Protein 8DAJ (pdb70)

CATH classification: 3.40.50.1820

Organism: NCBI:txid1173111

Nearest PDB structures (foldseek):
  8daj-assembly1_A  TM=1.003E+00  e=2.062E-72  Lihuaxuella thermophila
  9byu-assembly1_A  TM=9.947E-01  e=1.712E-67  Lihuaxuella thermophila
  2eep-assembly1_A-2  TM=6.949E-01  e=1.085E-10  Porphyromonas gingivalis W83
  5yp1-assembly1_A  TM=6.236E-01  e=2.281E-10  Pseudoxanthomonas mexicana
  4wjl-assembly1_B  TM=6.556E-01  e=3.226E-08  Homo sapiens

InterPro domains:
  IPR010126 Esterase, PHB depolymerase [PF10503] (48-247)
  IPR010126 Esterase, PHB depolymerase [TIGR01840] (49-250)
  IPR029058 Alpha/Beta hydrolase fold [G3DSA:3.40.50.1820] (39-332)
  IPR029058 Alpha/Beta hydrolase fold [SSF53474] (40-137)
  IPR029058 Alpha/Beta hydrolase fold [SSF53474] (137-332)
  IPR050955 Plant Biomass Hydrolyzing Esterase [PTHR43037] (39-314)

Structure (mmCIF, N/CA/C/O backbone):
data_8DAJ
#
_entry.id   8DAJ
#
_cell.length_a   45.510
_cell.length_b   45.510
_cell.length_c   211.260
_cell.angle_alpha   90.000
_cell.angle_beta   90.000
_cell.angle_gamma   120.000
#
_symmetry.space_group_name_H-M   'P 31 2 1'
#
loop_
_entity.id
_entity.type
_entity.pdbx_description
1 polymer 'Esterase, PHB depolymerase family'
2 non-polymer 1,2-ETHANEDIOL
3 non-polymer 'ISOPROPYL ALCOHOL'
4 water water
#
loop_
_atom_site.group_PDB
_atom_site.id
_atom_site.type_symbol
_atom_site.label_atom_id
_atom_site.label_alt_id
_atom_site.label_comp_id
_atom_site.label_asym_id
_atom_site.label_entity_id
_atom_site.label_seq_id
_atom_site.pdbx_PDB_ins_code
_atom_site.Cartn_x
_atom_site.Cartn_y
_atom_site.Cartn_z
_atom_site.occupancy
_atom_site.B_iso_or_equiv
_atom_site.auth_seq_id
_atom_site.auth_comp_id
_atom_site.auth_asym_id
_atom_site.auth_atom_id
_atom_site.pdbx_PDB_model_num
ATOM 1 N N . GLY A 1 1 ? 28.84048 33.94687 28.59692 1.000 21.47887 1 GLY A N 1
ATOM 2 C CA . GLY A 1 1 ? 27.57691 33.40801 29.06393 1.000 21.41647 1 GLY A CA 1
ATOM 3 C C . GLY A 1 1 ? 27.31168 32.04468 28.46199 1.000 19.08712 1 GLY A C 1
ATOM 4 O O . GLY A 1 1 ? 28.04975 31.60399 27.58378 1.000 17.95297 1 GLY A O 1
ATOM 5 N N . PRO A 1 2 ? 26.25552 31.38074 28.92554 1.000 17.55805 2 PRO A N 1
ATOM 6 C CA . PRO A 1 2 ? 25.97080 30.01776 28.45944 1.000 17.28751 2 PRO A CA 1
ATOM 7 C C . PRO A 1 2 ? 25.63235 29.97070 26.97666 1.000 15.07895 2 PRO A C 1
ATOM 8 O O . PRO A 1 2 ? 25.26559 30.97044 26.35103 1.000 16.44295 2 PRO A O 1
ATOM 12 N N . ALA A 1 3 ? 25.74523 28.76761 26.41666 1.000 14.05701 3 ALA A N 1
ATOM 13 C CA . ALA A 1 3 ? 25.44988 28.53509 25.01130 1.000 13.35239 3 ALA A CA 1
ATOM 14 C C . ALA A 1 3 ? 24.53375 27.32566 24.88230 1.000 13.84293 3 ALA A C 1
ATOM 15 O O . ALA A 1 3 ? 24.72829 26.31633 25.56760 1.000 12.25036 3 ALA A O 1
ATOM 17 N N . GLY A 1 4 ? 23.52982 27.43881 24.00942 1.000 11.92615 4 GLY A N 1
ATOM 18 C CA . GLY A 1 4 ? 22.65663 26.30821 23.73667 1.000 10.97081 4 GLY A CA 1
ATOM 19 C C . GLY A 1 4 ? 23.40350 25.16755 23.07031 1.000 11.89354 4 GLY A C 1
ATOM 20 O O . GLY A 1 4 ? 24.40550 25.36911 22.38112 1.000 13.77662 4 GLY A O 1
ATOM 21 N N . GLN A 1 5 ? 22.91135 23.94518 23.28763 1.000 10.24080 5 GLN A N 1
ATOM 22 C CA . GLN A 1 5 ? 23.56643 22.73191 22.81409 1.000 9.97789 5 GLN A CA 1
ATOM 23 C C . GLN A 1 5 ? 22.52893 21.73947 22.31367 1.000 8.81022 5 GLN A C 1
ATOM 24 O O . GLN A 1 5 ? 21.48905 21.54662 22.95027 1.000 11.21206 5 GLN A O 1
ATOM 30 N N . PHE A 1 6 ? 22.80540 21.10795 21.17993 1.000 10.62657 6 PHE A N 1
ATOM 31 C CA . PHE A 1 6 ? 21.91597 20.09753 20.59031 1.000 9.46356 6 PHE A CA 1
ATOM 32 C C . PHE A 1 6 ? 22.67413 18.77530 20.64796 1.000 9.83601 6 PHE A C 1
ATOM 33 O O . PHE A 1 6 ? 23.53139 18.50178 19.80044 1.000 10.82774 6 PHE A O 1
ATOM 41 N N A ILE A 1 7 ? 22.34463 17.94769 21.64063 0.451 9.88690 7 ILE A N 1
ATOM 42 N N B ILE A 1 7 ? 22.36859 17.96289 21.65306 0.549 9.88100 7 ILE A N 1
ATOM 43 C CA A ILE A 1 7 ? 23.10228 16.73341 21.93284 0.451 9.88523 7 ILE A CA 1
ATOM 44 C CA B ILE A 1 7 ? 23.15435 16.76653 21.91635 0.549 9.86318 7 ILE A CA 1
ATOM 45 C C A ILE A 1 7 ? 22.34528 15.48334 21.50568 0.451 10.56156 7 ILE A C 1
ATOM 46 C C B ILE A 1 7 ? 22.35780 15.53247 21.54013 0.549 10.52699 7 ILE A C 1
ATOM 47 O O A ILE A 1 7 ? 21.19958 15.56021 21.05150 0.451 10.32684 7 ILE A O 1
ATOM 48 O O B ILE A 1 7 ? 21.17765 15.61540 21.18335 0.549 10.39387 7 ILE A O 1
ATOM 57 N N A ARG A 1 8 ? 22.97448 14.32222 21.66117 0.451 11.19120 8 ARG A N 1
ATOM 58 N N B ARG A 1 8 ? 22.99382 14.37852 21.62850 0.549 11.15492 8 ARG A N 1
ATOM 59 C CA A ARG A 1 8 ? 22.36269 13.05245 21.30070 0.451 13.95871 8 ARG A CA 1
ATOM 60 C CA B ARG A 1 8 ? 22.30977 13.12262 21.40722 0.549 13.99334 8 ARG A CA 1
ATOM 61 C C A ARG A 1 8 ? 22.59088 12.03715 22.41015 0.451 13.74233 8 ARG A C 1
ATOM 62 C C B ARG A 1 8 ? 22.47782 12.22293 22.62265 0.549 13.73442 8 ARG A C 1
ATOM 63 O O A ARG A 1 8 ? 23.70614 11.91402 22.92631 0.451 16.01924 8 ARG A O 1
ATOM 64 O O B ARG A 1 8 ? 23.41051 12.36859 23.42085 0.549 11.64126 8 ARG A O 1
ATOM 79 N N . ASP A 1 9 ? 21.53389 11.30641 22.76861 1.000 13.36468 9 ASP A N 1
ATOM 80 C CA . ASP A 1 9 ? 21.60320 10.29503 23.80835 1.000 14.19774 9 ASP A CA 1
ATOM 81 C C . ASP A 1 9 ? 20.79572 9.09767 23.34927 1.000 13.84592 9 ASP A C 1
ATOM 82 O O . ASP A 1 9 ? 20.14412 9.11982 22.29926 1.000 13.17387 9 ASP A O 1
ATOM 87 N N . THR A 1 10 ? 20.86952 8.03468 24.13357 1.000 12.62906 10 THR A N 1
ATOM 88 C CA . THR A 1 10 ? 19.99555 6.88937 23.97021 1.000 13.12790 10 THR A CA 1
ATOM 89 C C . THR A 1 10 ? 19.26262 6.65427 25.27998 1.000 13.24404 10 THR A C 1
ATOM 90 O O . THR A 1 10 ? 19.84242 6.78158 26.36332 1.000 15.45354 10 THR A O 1
ATOM 94 N N . ALA A 1 11 ? 17.98612 6.31844 25.17563 1.000 12.29942 11 ALA A N 1
ATOM 95 C CA . ALA A 1 11 ? 17.18498 5.95934 26.33040 1.000 11.92290 11 ALA A CA 1
ATOM 96 C C . ALA A 1 11 ? 17.48626 4.51323 26.70200 1.000 13.34133 11 ALA A C 1
ATOM 97 O O . ALA A 1 11 ? 18.16334 3.80535 25.95725 1.000 13.21951 11 ALA A O 1
ATOM 99 N N . PRO A 1 12 ? 16.99551 4.03675 27.85501 1.000 14.93202 12 PRO A N 1
ATOM 100 C CA . PRO A 1 12 ? 17.31436 2.65768 28.27268 1.000 15.25135 12 PRO A CA 1
ATOM 101 C C . PRO A 1 12 ? 16.96289 1.58021 27.26329 1.000 13.76264 12 PRO A C 1
ATOM 102 O O . PRO A 1 12 ? 17.68488 0.57588 27.18025 1.000 15.47821 12 PRO A O 1
ATOM 106 N N . ASP A 1 13 ? 15.88075 1.74413 26.49565 1.000 12.39012 13 ASP A N 1
ATOM 107 C CA . ASP A 1 13 ? 15.50545 0.74252 25.50704 1.000 13.77161 13 ASP A CA 1
ATOM 108 C C . ASP A 1 13 ? 16.30027 0.85781 24.21598 1.000 12.26343 13 ASP A C 1
ATOM 109 O O . ASP A 1 13 ? 16.01009 0.12524 23.26698 1.000 16.50370 13 ASP A O 1
ATOM 114 N N . GLY A 1 14 ? 17.27626 1.75903 24.15210 1.000 12.88921 14 GLY A N 1
ATOM 115 C CA . GLY A 1 14 ? 18.05342 1.96494 22.95344 1.000 14.17666 14 GLY A CA 1
ATOM 116 C C . GLY A 1 14 ? 17.53477 3.04210 22.02647 1.000 12.03897 14 GLY A C 1
ATOM 117 O O . GLY A 1 14 ? 18.19606 3.33765 21.02372 1.000 13.28833 14 GLY A O 1
ATOM 118 N N . ARG A 1 15 ? 16.38775 3.65111 22.32762 1.000 11.27108 15 ARG A N 1
ATOM 119 C CA . ARG A 1 15 ? 15.85477 4.69168 21.45909 1.000 11.40575 15 ARG A CA 1
ATOM 120 C C . ARG A 1 15 ? 16.82869 5.86267 21.38835 1.000 9.50710 15 ARG A C 1
ATOM 121 O O . ARG A 1 15 ? 17.18577 6.44933 22.41360 1.000 10.94608 15 ARG A O 1
ATOM 129 N N . VAL A 1 16 ? 17.25466 6.19871 20.18409 1.000 10.59129 16 VAL A N 1
ATOM 130 C CA . VAL A 1 16 ? 18.09167 7.37663 19.98253 1.000 9.62453 16 VAL A CA 1
ATOM 131 C C . VAL A 1 16 ? 17.21556 8.61576 20.04270 1.000 10.06730 16 VAL A C 1
ATOM 132 O O . VAL A 1 16 ? 16.10652 8.63228 19.50361 1.000 10.26797 16 VAL A O 1
ATOM 136 N N . TYR A 1 17 ? 17.70561 9.66148 20.69442 1.000 10.00251 17 TYR A N 1
ATOM 137 C CA . TYR A 1 17 ? 17.02841 10.94510 20.63562 1.000 9.62692 17 TYR A CA 1
ATOM 138 C C . TYR A 1 17 ? 18.04639 12.06599 20.70201 1.000 10.41349 17 TYR A C 1
ATOM 139 O O . TYR A 1 17 ? 19.12235 11.91519 21.28160 1.000 11.60863 17 TYR A O 1
ATOM 148 N N . LYS A 1 18 ? 17.69403 13.19077 20.10639 1.000 9.76149 18 LYS A N 1
ATOM 149 C CA . LYS A 1 18 ? 18.47510 14.40208 20.25800 1.000 9.35092 18 LYS A CA 1
ATOM 150 C C . LYS A 1 18 ? 17.75437 15.34296 21.21127 1.000 9.34809 18 LYS A C 1
ATOM 151 O O . LYS A 1 18 ? 16.52782 15.29701 21.34648 1.000 10.84911 18 LYS A O 1
ATOM 157 N N . LEU A 1 19 ? 18.53053 16.15402 21.91911 1.000 9.28613 19 LEU A N 1
ATOM 158 C CA . LEU A 1 19 ? 17.97689 17.03989 22.93398 1.000 8.66239 19 LEU A CA 1
ATOM 159 C C . LEU A 1 19 ? 18.59080 18.41661 22.76367 1.000 8.94412 19 LEU A C 1
ATOM 160 O O . LEU A 1 19 ? 19.81895 18.56490 22.80840 1.000 9.40752 19 LEU A O 1
ATOM 165 N N . TYR A 1 20 ? 17.74576 19.42708 22.59926 1.000 8.22499 20 TYR A N 1
ATOM 166 C CA . TYR A 1 20 ? 18.21452 20.80333 22.59964 1.000 8.85075 20 TYR A CA 1
ATOM 167 C C . TYR A 1 20 ? 18.08612 21.37020 24.00898 1.000 8.96912 20 TYR A C 1
ATOM 168 O O . TYR A 1 20 ? 16.99312 21.36770 24.59116 1.000 10.09896 20 TYR A O 1
ATOM 177 N N . ILE A 1 21 ? 19.20935 21.81870 24.55879 1.000 8.81404 21 ILE A N 1
ATOM 178 C CA . ILE A 1 21 ? 19.30028 22.44348 25.87128 1.000 10.24320 21 ILE A CA 1
ATOM 179 C C . ILE A 1 21 ? 19.47839 23.93944 25.63298 1.000 10.92834 21 ILE A C 1
ATOM 180 O O . ILE A 1 21 ? 20.53219 24.35753 25.12893 1.000 9.89466 21 ILE A O 1
ATOM 185 N N . PRO A 1 22 ? 18.49659 24.77842 25.95759 1.000 9.90745 22 PRO A N 1
ATOM 186 C CA . PRO A 1 22 ? 18.63155 26.21375 25.68618 1.000 10.89669 22 PRO A CA 1
ATOM 187 C C . PRO A 1 22 ? 19.64213 26.83581 26.63921 1.000 10.77517 22 PRO A C 1
ATOM 188 O O . PRO A 1 22 ? 19.87385 26.33905 27.74119 1.000 11.27983 22 PRO A O 1
ATOM 192 N N A SER A 1 23 ? 20.24288 27.95163 26.21003 0.924 10.76317 23 SER A N 1
ATOM 193 N N B SER A 1 23 ? 20.24885 27.94081 26.19429 0.076 10.94863 23 SER A N 1
ATOM 194 C CA A SER A 1 23 ? 21.28178 28.57575 27.02933 0.924 12.75939 23 SER A CA 1
ATOM 195 C CA B SER A 1 23 ? 21.27219 28.59784 27.00378 0.076 12.81865 23 SER A CA 1
ATOM 196 C C A SER A 1 23 ? 20.73482 29.02575 28.37391 0.924 13.39598 23 SER A C 1
ATOM 197 C C B SER A 1 23 ? 20.73288 29.02349 28.36230 0.076 13.46677 23 SER A C 1
ATOM 198 O O A SER A 1 23 ? 21.48592 29.11174 29.35153 0.924 14.32443 23 SER A O 1
ATOM 199 O O B SER A 1 23 ? 21.49027 29.09347 29.33689 0.076 14.35596 23 SER A O 1
ATOM 204 N N . GLY A 1 24 ? 19.43410 29.30315 28.45096 1.000 13.69540 24 GLY A N 1
ATOM 205 C CA . GLY A 1 24 ? 18.84046 29.71143 29.70564 1.000 13.68064 24 GLY A CA 1
ATOM 206 C C . GLY A 1 24 ? 18.59543 28.59470 30.69505 1.000 13.33064 24 GLY A C 1
ATOM 207 O O . GLY A 1 24 ? 18.19789 28.87312 31.83040 1.000 16.68422 24 GLY A O 1
ATOM 208 N N . TYR A 1 25 ? 18.81949 27.33850 30.30679 1.000 12.01597 25 TYR A N 1
ATOM 209 C CA . TYR A 1 25 ? 18.71502 26.23826 31.25464 1.000 12.57063 25 TYR A CA 1
ATOM 210 C C . TYR A 1 25 ? 19.85465 26.32380 32.25380 1.000 14.83517 25 TYR A C 1
ATOM 211 O O . TYR A 1 25 ? 21.02430 26.40168 31.87180 1.000 15.03009 25 TYR A O 1
ATOM 220 N N . ASN A 1 26 ? 19.51732 26.26651 33.53450 1.000 16.36569 26 ASN A N 1
ATOM 221 C CA . ASN A 1 26 ? 20.52373 26.30696 34.58408 1.000 24.10715 26 ASN A CA 1
ATOM 222 C C . ASN A 1 26 ? 20.30780 25.26218 35.67331 1.000 21.65868 26 ASN A C 1
ATOM 223 O O . ASN A 1 26 ? 21.03673 25.27616 36.67345 1.000 23.99327 26 ASN A O 1
ATOM 228 N N . GLY A 1 27 ? 19.34153 24.35762 35.51398 1.000 18.10109 27 GLY A N 1
ATOM 229 C CA . GLY A 1 27 ? 18.99312 23.40883 36.54895 1.000 21.66462 27 GLY A CA 1
ATOM 230 C C . GLY A 1 27 ? 18.21309 23.97949 37.71204 1.000 19.76696 27 GLY A C 1
ATOM 231 O O . GLY A 1 27 ? 17.66575 23.20603 38.50410 1.000 26.54434 27 GLY A O 1
ATOM 232 N N . SER A 1 28 ? 18.13155 25.29812 37.84507 1.000 21.24986 28 SER A N 1
ATOM 233 C CA . SER A 1 28 ? 17.46101 25.90911 38.98735 1.000 23.46009 28 SER A CA 1
ATOM 234 C C . SER A 1 28 ? 15.96697 26.12060 38.77239 1.000 24.98947 28 SER A C 1
ATOM 235 O O . SER A 1 28 ? 15.26031 26.43214 39.73666 1.000 25.91018 28 SER A O 1
ATOM 238 N N . THR A 1 29 ? 15.47408 25.96812 37.54090 1.000 15.99457 29 THR A N 1
ATOM 239 C CA . THR A 1 29 ? 14.06491 26.12525 37.21560 1.000 18.14297 29 THR A CA 1
ATOM 240 C C . THR A 1 29 ? 13.68357 24.97018 36.29877 1.000 14.88875 29 THR A C 1
ATOM 241 O O . THR A 1 29 ? 14.36786 24.73450 35.28908 1.000 14.99416 29 THR A O 1
ATOM 245 N N A PRO A 1 30 ? 12.63798 24.21411 36.62444 0.745 12.79268 30 PRO A N 1
ATOM 246 N N B PRO A 1 30 ? 12.60207 24.25045 36.59805 0.255 12.92213 30 PRO A N 1
ATOM 247 C CA A PRO A 1 30 ? 12.17078 23.17805 35.69271 0.745 13.41828 30 PRO A CA 1
ATOM 248 C CA B PRO A 1 30 ? 12.13902 23.20389 35.67648 0.255 13.43331 30 PRO A CA 1
ATOM 249 C C A PRO A 1 30 ? 11.66067 23.81923 34.40989 0.745 13.45412 30 PRO A C 1
ATOM 250 C C B PRO A 1 30 ? 11.64298 23.82150 34.37668 0.255 13.42268 30 PRO A C 1
ATOM 251 O O A PRO A 1 30 ? 10.88912 24.78019 34.44153 0.745 13.43098 30 PRO A O 1
ATOM 252 O O B PRO A 1 30 ? 10.84992 24.76562 34.38386 0.255 13.47008 30 PRO A O 1
ATOM 259 N N . LEU A 1 31 ? 12.12971 23.28339 33.24876 1.000 10.81071 31 LEU A N 1
ATOM 260 C CA . LEU A 1 31 ? 11.72626 23.85478 31.97364 1.000 10.37914 31 LEU A CA 1
ATOM 261 C C . LEU A 1 31 ? 10.68570 22.98422 31.28558 1.000 9.75766 31 LEU A C 1
ATOM 262 O O . LEU A 1 31 ? 10.66348 21.75918 31.46390 1.000 9.83678 31 LEU A O 1
ATOM 267 N N . PRO A 1 32 ? 9.84283 23.59828 30.45953 1.000 9.38975 32 PRO A N 1
ATOM 268 C CA . PRO A 1 32 ? 8.96589 22.80606 29.59694 1.000 9.96318 32 PRO A CA 1
ATOM 269 C C . PRO A 1 32 ? 9.80338 21.95843 28.65504 1.000 8.85155 32 PRO A C 1
ATOM 270 O O . PRO A 1 32 ? 10.97485 22.24806 28.38493 1.000 9.39776 32 PRO A O 1
ATOM 274 N N . LEU A 1 33 ? 9.18841 20.88184 28.17183 1.000 9.38076 33 LEU A N 1
ATOM 275 C CA . LEU A 1 33 ? 9.82996 19.95518 27.24872 1.000 10.45291 33 LEU A CA 1
ATOM 276 C C . LEU A 1 33 ? 8.87961 19.70495 26.08762 1.000 9.92318 33 LEU A C 1
ATOM 277 O O . LEU A 1 33 ? 7.73508 19.28111 26.29564 1.000 10.14500 33 LEU A O 1
ATOM 282 N N . VAL A 1 34 ? 9.34369 19.97627 24.86957 1.000 8.97143 34 VAL A N 1
ATOM 283 C CA . VAL A 1 34 ? 8.59120 19.67853 23.65539 1.000 9.14664 34 VAL A CA 1
ATOM 284 C C . VAL A 1 34 ? 9.23315 18.46366 23.00216 1.000 8.00213 34 VAL A C 1
ATOM 285 O O . VAL A 1 34 ? 10.42606 18.49037 22.67684 1.000 9.20363 34 VAL A O 1
ATOM 289 N N . VAL A 1 35 ? 8.45414 17.39713 22.82732 1.000 8.46797 35 VAL A N 1
ATOM 290 C CA . VAL A 1 35 ? 8.90668 16.21387 22.10936 1.000 8.92561 35 VAL A CA 1
ATOM 291 C C . VAL A 1 35 ? 8.46447 16.35731 20.66369 1.000 8.86597 35 VAL A C 1
ATOM 292 O O . VAL A 1 35 ? 7.26240 16.42800 20.38275 1.000 10.23094 35 VAL A O 1
ATOM 296 N N . MET A 1 36 ? 9.43206 16.41076 19.74875 1.000 8.91001 36 MET A N 1
ATOM 297 C CA . MET A 1 36 ? 9.16888 16.57455 18.32613 1.000 8.35693 36 MET A CA 1
ATOM 298 C C . MET A 1 36 ? 9.36723 15.23947 17.62604 1.000 10.25180 36 MET A C 1
ATOM 299 O O . MET A 1 36 ? 10.43241 14.62553 17.74329 1.000 9.22090 36 MET A O 1
ATOM 304 N N . LEU A 1 37 ? 8.35380 14.80061 16.88845 1.000 8.65594 37 LEU A N 1
ATOM 305 C CA . LEU A 1 37 ? 8.35090 13.49554 16.22745 1.000 9.12048 37 LEU A CA 1
ATOM 306 C C . LEU A 1 37 ? 8.43298 13.68634 14.71608 1.000 9.45899 37 LEU A C 1
ATOM 307 O O . LEU A 1 37 ? 7.46606 14.13469 14.08055 1.000 8.82360 37 LEU A O 1
ATOM 312 N N . HIS A 1 38 ? 9.58434 13.32977 14.14790 1.000 9.10082 38 HIS A N 1
ATOM 313 C CA . HIS A 1 38 ? 9.82932 13.54591 12.73312 1.000 8.29820 38 HIS A CA 1
ATOM 314 C C . HIS A 1 38 ? 8.92482 12.66552 11.87434 1.000 8.34521 38 HIS A C 1
ATOM 315 O O . HIS A 1 38 ? 8.39123 11.64572 12.31790 1.000 9.39109 38 HIS A O 1
ATOM 322 N N . GLY A 1 39 ? 8.76515 13.08651 10.61559 1.000 9.31069 39 GLY A N 1
ATOM 323 C CA . GLY A 1 39 ? 7.99683 12.33921 9.64363 1.000 10.35021 39 GLY A CA 1
ATOM 324 C C . GLY A 1 39 ? 8.82717 11.29603 8.91196 1.000 8.87793 39 GLY A C 1
ATOM 325 O O . GLY A 1 39 ? 10.01493 11.08068 9.16876 1.000 8.89395 39 GLY A O 1
ATOM 326 N N . CYS A 1 40 ? 8.16991 10.61396 7.97665 1.000 10.53463 40 CYS A N 1
ATOM 327 C CA . CYS A 1 40 ? 8.85789 9.57609 7.22349 1.000 10.33096 40 CYS A CA 1
ATOM 328 C C . CYS A 1 40 ? 10.03270 10.17886 6.46895 1.000 10.01990 40 CYS A C 1
ATOM 329 O O . CYS A 1 40 ? 9.98314 11.32253 6.01071 1.000 10.65550 40 CYS A O 1
ATOM 332 N N . THR A 1 41 ? 11.08983 9.37261 6.34096 1.000 9.81848 41 THR A N 1
ATOM 333 C CA . THR A 1 41 ? 12.34967 9.68997 5.66994 1.000 9.46480 41 THR A CA 1
ATOM 334 C C . THR A 1 41 ? 13.22175 10.67486 6.43335 1.000 9.68669 41 THR A C 1
ATOM 335 O O . THR A 1 41 ? 14.38981 10.85954 6.07960 1.000 11.30728 41 THR A O 1
ATOM 339 N N . GLN A 1 42 ? 12.68498 11.31083 7.47038 1.000 9.73381 42 GLN A N 1
ATOM 340 C CA . GLN A 1 42 ? 13.41527 12.33604 8.20417 1.000 10.40236 42 GLN A CA 1
ATOM 341 C C . GLN A 1 42 ? 14.21421 11.71492 9.35282 1.000 9.42887 42 GLN A C 1
ATOM 342 O O . GLN A 1 42 ? 14.26801 10.49319 9.53979 1.000 11.02588 42 GLN A O 1
ATOM 348 N N . ASN A 1 43 ? 14.83094 12.58028 10.14394 1.000 10.42954 43 ASN A N 1
ATOM 349 C CA . ASN A 1 43 ? 15.60552 12.20059 11.31681 1.000 9.99929 43 ASN A CA 1
ATOM 350 C C . ASN A 1 43 ? 15.65312 13.42243 12.22298 1.000 10.29904 43 ASN A C 1
ATOM 351 O O . ASN A 1 43 ? 15.22489 14.51652 11.81852 1.000 10.66581 43 ASN A O 1
ATOM 356 N N . PRO A 1 44 ? 16.15525 13.27924 13.45619 1.000 9.75107 44 PRO A N 1
ATOM 357 C CA . PRO A 1 44 ? 16.18995 14.44529 14.36465 1.000 10.26081 44 PRO A CA 1
ATOM 358 C C . PRO A 1 44 ? 16.85275 15.70074 13.80544 1.000 9.93672 44 PRO A C 1
ATOM 359 O O . PRO A 1 44 ? 16.29411 16.79832 13.94140 1.000 10.57218 44 PRO A O 1
ATOM 363 N N . ASP A 1 45 ? 18.03463 15.57708 13.19175 1.000 9.80731 45 ASP A N 1
ATOM 364 C CA . ASP A 1 45 ? 18.72783 16.75620 12.67669 1.000 10.36076 45 ASP A CA 1
ATOM 365 C C . ASP A 1 45 ? 17.93617 17.42938 11.56449 1.000 9.96310 45 ASP A C 1
ATOM 366 O O . ASP A 1 45 ? 17.83876 18.66103 11.52127 1.000 11.10503 45 ASP A O 1
ATOM 371 N N . ASP A 1 46 ? 17.39855 16.63534 10.63335 1.000 9.86625 46 ASP A N 1
ATOM 372 C CA . ASP A 1 46 ? 16.62258 17.19580 9.53315 1.000 9.99788 46 ASP A CA 1
ATOM 373 C C . ASP A 1 46 ? 15.35188 17.86134 10.04405 1.000 9.32771 46 ASP A C 1
ATOM 374 O O . ASP A 1 46 ? 14.97165 18.94271 9.57621 1.000 10.90339 46 ASP A O 1
ATOM 379 N N . PHE A 1 47 ? 14.68368 17.23440 11.00900 1.000 9.74750 47 PHE A N 1
ATOM 380 C CA . PHE A 1 47 ? 13.45350 17.81787 11.53246 1.000 10.70576 47 PHE A CA 1
ATOM 381 C C . PHE A 1 47 ? 13.74187 19.09471 12.31784 1.000 9.37402 47 PHE A C 1
ATOM 382 O O . PHE A 1 47 ? 13.00326 20.08441 12.20968 1.000 10.15755 47 PHE A O 1
ATOM 390 N N . ALA A 1 48 ? 14.81216 19.10343 13.11483 1.000 9.61163 48 ALA A N 1
ATOM 391 C CA . ALA A 1 48 ? 15.18452 20.34073 13.79678 1.000 9.79097 48 ALA A CA 1
ATOM 392 C C . ALA A 1 48 ? 15.50100 21.44816 12.79497 1.000 10.28744 48 ALA A C 1
ATOM 393 O O . ALA A 1 48 ? 15.06439 22.59370 12.95430 1.000 9.86452 48 ALA A O 1
ATOM 395 N N . ALA A 1 49 ? 16.24118 21.11559 11.73390 1.000 9.84843 49 ALA A N 1
ATOM 396 C CA . ALA A 1 49 ? 16.64662 22.13706 10.77189 1.000 10.72026 49 ALA A CA 1
ATOM 397 C C . ALA A 1 49 ? 15.44459 22.72321 10.04696 1.000 9.84181 49 ALA A C 1
ATOM 398 O O . ALA A 1 49 ? 15.40484 23.93099 9.77472 1.000 11.30271 49 ALA A O 1
ATOM 400 N N . GLY A 1 50 ? 14.45612 21.89258 9.72097 1.000 9.41945 50 GLY A N 1
ATOM 401 C CA . GLY A 1 50 ? 13.30428 22.36265 8.97873 1.000 11.23041 50 GLY A CA 1
ATOM 402 C C . GLY A 1 50 ? 12.32361 23.11971 9.84912 1.000 10.23296 50 GLY A C 1
ATOM 403 O O . GLY A 1 50 ? 11.84921 24.19509 9.46287 1.000 10.15115 50 GLY A O 1
ATOM 404 N N . THR A 1 51 ? 12.01446 22.57868 11.03686 1.000 9.61734 51 THR A N 1
ATOM 405 C CA . THR A 1 51 ? 11.01690 23.22435 11.89223 1.000 9.68563 51 THR A CA 1
ATOM 406 C C . THR A 1 51 ? 11.56323 24.45571 12.59494 1.000 9.77145 51 THR A C 1
ATOM 407 O O . THR A 1 51 ? 10.77812 25.30422 13.04398 1.000 10.27781 51 THR A O 1
ATOM 411 N N . GLU A 1 52 ? 12.88145 24.55410 12.73106 1.000 10.50461 52 GLU A N 1
ATOM 412 C CA . GLU A 1 52 ? 13.52541 25.61797 13.49559 1.000 11.26034 52 GLU A CA 1
ATOM 413 C C . GLU A 1 52 ? 13.09632 25.62010 14.96072 1.000 10.52334 52 GLU A C 1
ATOM 414 O O . GLU A 1 52 ? 13.21630 26.64615 15.64545 1.000 10.59034 52 GLU A O 1
ATOM 420 N N . MET A 1 53 ? 12.59912 24.48988 15.47885 1.000 9.47443 53 MET A N 1
ATOM 421 C CA . MET A 1 53 ? 12.03687 24.51521 16.82750 1.000 9.51591 53 MET A CA 1
ATOM 422 C C . MET A 1 53 ? 13.09578 24.86359 17.87287 1.000 9.79517 53 MET A C 1
ATOM 423 O O . MET A 1 53 ? 12.76292 25.45776 18.90392 1.000 10.63579 53 MET A O 1
ATOM 428 N N . ASN A 1 54 ? 14.37692 24.56756 17.61204 1.000 9.21665 54 ASN A N 1
ATOM 429 C CA . ASN A 1 54 ? 15.40558 24.91312 18.59029 1.000 10.25269 54 ASN A CA 1
ATOM 430 C C . ASN A 1 54 ? 15.58281 26.42306 18.69306 1.000 10.47228 54 ASN A C 1
ATOM 431 O O . ASN A 1 54 ? 16.02357 26.92330 19.73703 1.000 10.90042 54 ASN A O 1
ATOM 436 N N . VAL A 1 55 ? 15.25947 27.16157 17.62753 1.000 9.94560 55 VAL A N 1
ATOM 437 C CA . VAL A 1 55 ? 15.32001 28.61925 17.69251 1.000 10.20446 55 VAL A CA 1
ATOM 438 C C . VAL A 1 55 ? 14.29436 29.13891 18.68844 1.000 11.41442 55 VAL A C 1
ATOM 439 O O . VAL A 1 55 ? 14.59371 29.98557 19.54066 1.000 11.36986 55 VAL A O 1
ATOM 443 N N . TYR A 1 56 ? 13.06641 28.62835 18.60677 1.000 10.98318 56 TYR A N 1
ATOM 444 C CA . TYR A 1 56 ? 12.04836 29.04653 19.56102 1.000 11.49302 56 TYR A CA 1
ATOM 445 C C . TYR A 1 56 ? 12.36267 28.55156 20.95975 1.000 10.48472 56 TYR A C 1
ATOM 446 O O . TYR A 1 56 ? 12.08858 29.25262 21.94007 1.000 12.52152 56 TYR A O 1
ATOM 455 N N . ALA A 1 57 ? 12.96310 27.36587 21.07065 1.000 9.61535 57 ALA A N 1
ATOM 456 C CA . ALA A 1 57 ? 13.35186 26.85489 22.37567 1.000 10.75033 57 ALA A CA 1
ATOM 457 C C . ALA A 1 57 ? 14.38050 27.75839 23.02333 1.000 10.14230 57 ALA A C 1
ATOM 458 O O . ALA A 1 57 ? 14.33482 28.00067 24.23806 1.000 11.69902 57 ALA A O 1
ATOM 460 N N . GLU A 1 58 ? 15.33021 28.24549 22.22600 1.000 10.36064 58 GLU A N 1
ATOM 461 C CA . GLU A 1 58 ? 16.36350 29.13610 22.73387 1.000 11.42342 58 GLU A CA 1
ATOM 462 C C . GLU A 1 58 ? 15.75551 30.46244 23.16524 1.000 11.71448 58 GLU A C 1
ATOM 463 O O . GLU A 1 58 ? 16.07944 30.98394 24.23518 1.000 13.56406 58 GLU A O 1
ATOM 469 N N . GLN A 1 59 ? 14.82341 30.98906 22.37157 1.000 11.56815 59 GLN A N 1
ATOM 470 C CA . GLN A 1 59 ? 14.22750 32.28435 22.68134 1.000 12.94961 59 GLN A CA 1
ATOM 471 C C . GLN A 1 59 ? 13.29318 32.22264 23.87632 1.000 14.68906 59 GLN A C 1
ATOM 472 O O . GLN A 1 59 ? 13.17993 33.20475 24.62302 1.000 16.25683 59 GLN A O 1
ATOM 478 N N . ASN A 1 60 ? 12.60867 31.10201 24.06914 1.000 13.14588 60 ASN A N 1
ATOM 479 C CA . ASN A 1 60 ? 11.56019 30.99597 25.07161 1.000 13.91781 60 ASN A CA 1
ATOM 480 C C . ASN A 1 60 ? 11.94853 30.12587 26.25155 1.000 12.44133 60 ASN A C 1
ATOM 481 O O . ASN A 1 60 ? 11.15139 29.97768 27.18303 1.000 15.92885 60 ASN A O 1
ATOM 486 N N . ASN A 1 61 ? 13.14648 29.54775 26.23831 1.000 11.92787 61 ASN A N 1
ATOM 487 C CA . ASN A 1 61 ? 13.65481 28.74049 27.33958 1.000 10.79146 61 ASN A CA 1
ATOM 488 C C . ASN A 1 61 ? 12.88521 27.44269 27.55599 1.000 10.22851 61 ASN A C 1
ATOM 489 O O . ASN A 1 61 ? 12.31180 27.22251 28.63170 1.000 12.89650 61 ASN A O 1
ATOM 494 N N . PHE A 1 62 ? 12.91099 26.55247 26.56661 1.000 10.19049 62 PHE A N 1
ATOM 495 C CA . PHE A 1 62 ? 12.37794 25.21669 26.75965 1.000 9.52119 62 PHE A CA 1
ATOM 496 C C . PHE A 1 62 ? 13.31259 24.18673 26.14305 1.000 8.28353 62 PHE A C 1
ATOM 497 O O . PHE A 1 62 ? 14.14064 24.50094 25.28495 1.000 10.65488 62 PHE A O 1
ATOM 505 N N . LEU A 1 63 ? 13.17341 22.94855 26.61157 1.000 9.93997 63 LEU A N 1
ATOM 506 C CA . LEU A 1 63 ? 13.92460 21.81297 26.10138 1.000 9.50317 63 LEU A CA 1
ATOM 507 C C . LEU A 1 63 ? 13.17223 21.18315 24.93158 1.000 9.76906 63 LEU A C 1
ATOM 508 O O . LEU A 1 63 ? 11.93864 21.18789 24.88811 1.000 9.74168 63 LEU A O 1
ATOM 513 N N . VAL A 1 64 ? 13.91560 20.62069 23.97701 1.000 9.72850 64 VAL A N 1
ATOM 514 C CA . VAL A 1 64 ? 13.29950 19.93939 22.83716 1.000 9.36027 64 VAL A CA 1
ATOM 515 C C . VAL A 1 64 ? 13.94426 18.57226 22.68849 1.000 8.03644 64 VAL A C 1
ATOM 516 O O . VAL A 1 64 ? 15.16988 18.48187 22.53810 1.000 8.82052 64 VAL A O 1
ATOM 520 N N . ALA A 1 65 ? 13.13134 17.51241 22.69144 1.000 8.36365 65 ALA A N 1
ATOM 521 C CA . ALA A 1 65 ? 13.62317 16.15792 22.47659 1.000 8.16362 65 ALA A CA 1
ATOM 522 C C . ALA A 1 65 ? 13.10096 15.64494 21.14290 1.000 9.79527 65 ALA A C 1
ATOM 523 O O . ALA A 1 65 ? 11.91687 15.81242 20.83066 1.000 9.83742 65 ALA A O 1
ATOM 525 N N . TYR A 1 66 ? 13.97036 14.97832 20.37969 1.000 9.17368 66 TYR A N 1
ATOM 526 C CA . TYR A 1 66 ? 13.63319 14.47449 19.04674 1.000 8.92937 66 TYR A CA 1
ATOM 527 C C . TYR A 1 66 ? 13.94656 12.98341 19.00727 1.000 8.38008 66 TYR A C 1
ATOM 528 O O . TYR A 1 66 ? 15.07237 12.57820 18.68123 1.000 9.27122 66 TYR A O 1
ATOM 537 N N . PRO A 1 67 ? 12.98055 12.13223 19.33079 1.000 9.05988 67 PRO A N 1
ATOM 538 C CA . PRO A 1 67 ? 13.18679 10.68759 19.17700 1.000 9.28275 67 PRO A CA 1
ATOM 539 C C . PRO A 1 67 ? 13.37580 10.31854 17.71106 1.000 8.76996 67 PRO A C 1
ATOM 540 O O . PRO A 1 67 ? 12.74965 10.89049 16.81148 1.000 10.02502 67 PRO A O 1
ATOM 544 N N . GLU A 1 68 ? 14.22972 9.33080 17.47079 1.000 8.90850 68 GLU A N 1
ATOM 545 C CA . GLU A 1 68 ? 14.55128 8.90332 16.11878 1.000 10.21200 68 GLU A CA 1
ATOM 546 C C . GLU A 1 68 ? 13.85534 7.58379 15.81810 1.000 10.18203 68 GLU A C 1
ATOM 547 O O . GLU A 1 68 ? 13.95802 6.63347 16.60448 1.000 9.81805 68 GLU A O 1
ATOM 553 N N . GLN A 1 69 ? 13.18225 7.51438 14.66519 1.000 9.59077 69 GLN A N 1
ATOM 554 C CA . GLN A 1 69 ? 12.64157 6.25236 14.17644 1.000 9.43193 69 GLN A CA 1
ATOM 555 C C . GLN A 1 69 ? 13.60916 5.69304 13.14779 1.000 9.53700 69 GLN A C 1
ATOM 556 O O . GLN A 1 69 ? 13.78694 6.30526 12.08349 1.000 10.62148 69 GLN A O 1
ATOM 562 N N . PRO A 1 70 ? 14.26539 4.56880 13.41607 1.000 9.16078 70 PRO A N 1
ATOM 563 C CA . PRO A 1 70 ? 15.22902 4.01728 12.46173 1.000 11.59116 70 PRO A CA 1
ATOM 564 C C . PRO A 1 70 ? 14.53814 3.19156 11.38750 1.000 9.59214 70 PRO A C 1
ATOM 565 O O . PRO A 1 70 ? 13.41097 2.72535 11.54169 1.000 10.46055 70 PRO A O 1
ATOM 569 N N . SER A 1 71 ? 15.24925 3.00708 10.27550 1.000 10.65726 71 SER A N 1
ATOM 570 C CA . SER A 1 71 ? 14.70315 2.19582 9.19410 1.000 11.42842 71 SER A CA 1
ATOM 571 C C . SER A 1 71 ? 14.52672 0.73710 9.59716 1.000 10.97999 71 SER A C 1
ATOM 572 O O . SER A 1 71 ? 13.74424 0.02261 8.96374 1.000 11.63666 71 SER A O 1
ATOM 575 N N . SER A 1 72 ? 15.22839 0.28199 10.63838 1.000 10.33358 72 SER A N 1
ATOM 576 C CA . SER A 1 72 ? 15.00302 -1.07647 11.12669 1.000 11.65663 72 SER A CA 1
ATOM 577 C C . SER A 1 72 ? 13.57555 -1.27446 11.62631 1.000 11.69202 72 SER A C 1
ATOM 578 O O . SER A 1 72 ? 13.03587 -2.37862 11.53782 1.000 13.16746 72 SER A O 1
ATOM 581 N N . ALA A 1 73 ? 12.93115 -0.21997 12.12171 1.000 10.77208 73 ALA A N 1
ATOM 582 C CA . ALA A 1 73 ? 11.56780 -0.33072 12.62482 1.000 11.47332 73 ALA A CA 1
ATOM 583 C C . ALA A 1 73 ? 10.51326 -0.07176 11.56220 1.000 10.74655 73 ALA A C 1
ATOM 584 O O . ALA A 1 73 ? 9.36728 -0.52121 11.71413 1.000 11.14806 73 ALA A O 1
ATOM 586 N N . ASN A 1 74 ? 10.86468 0.66472 10.51113 1.000 11.37299 74 ASN A N 1
ATOM 587 C CA . ASN A 1 74 ? 9.94589 0.95315 9.41437 1.000 11.11462 74 ASN A CA 1
ATOM 588 C C . ASN A 1 74 ? 10.83380 1.41120 8.27384 1.000 10.84793 74 ASN A C 1
ATOM 589 O O . ASN A 1 74 ? 11.62847 2.33803 8.45018 1.000 10.43715 74 ASN A O 1
ATOM 594 N N . LEU A 1 75 ? 10.72528 0.75319 7.11468 1.000 11.55448 75 LEU A N 1
ATOM 595 C CA . LEU A 1 75 ? 11.68067 1.01059 6.04003 1.000 11.30155 75 LEU A CA 1
ATOM 596 C C . LEU A 1 75 ? 11.63412 2.43964 5.52058 1.000 10.16827 75 LEU A C 1
ATOM 597 O O . LEU A 1 75 ? 12.62340 2.91196 4.95318 1.000 13.11582 75 LEU A O 1
ATOM 602 N N . ASN A 1 76 ? 10.51581 3.13603 5.69657 1.000 10.45164 76 ASN A N 1
ATOM 603 C CA . ASN A 1 76 ? 10.43225 4.53851 5.31713 1.000 10.21199 76 ASN A CA 1
ATOM 604 C C . ASN A 1 76 ? 10.80156 5.47023 6.45813 1.000 11.12844 76 ASN A C 1
ATOM 605 O O . ASN A 1 76 ? 10.74446 6.69562 6.27575 1.000 9.92109 76 ASN A O 1
ATOM 610 N N A LYS A 1 77 ? 11.20557 4.92634 7.61114 0.639 10.00364 77 LYS A N 1
ATOM 611 N N B LYS A 1 77 ? 11.16177 4.92068 7.62039 0.361 10.06992 77 LYS A N 1
ATOM 612 C CA A LYS A 1 77 ? 11.42586 5.68695 8.84592 0.639 9.78062 77 LYS A CA 1
ATOM 613 C CA B LYS A 1 77 ? 11.42500 5.69500 8.83242 0.361 9.82282 77 LYS A CA 1
ATOM 614 C C A LYS A 1 77 ? 10.17212 6.42647 9.32151 0.639 10.05743 77 LYS A C 1
ATOM 615 C C B LYS A 1 77 ? 10.17364 6.41177 9.34516 0.361 10.08882 77 LYS A C 1
ATOM 616 O O A LYS A 1 77 ? 10.26440 7.46826 9.98565 0.639 9.97430 77 LYS A O 1
ATOM 617 O O B LYS A 1 77 ? 10.26732 7.42507 10.04675 0.361 9.95725 77 LYS A O 1
ATOM 628 N N . CYS A 1 78 ? 8.99228 5.88420 9.01395 1.000 9.44603 78 CYS A N 1
ATOM 629 C CA . CYS A 1 78 ? 7.74833 6.40145 9.57129 1.000 10.63773 78 CYS A CA 1
ATOM 630 C C . CYS A 1 78 ? 7.50214 5.78014 10.93858 1.000 10.37095 78 CYS A C 1
ATOM 631 O O . CYS A 1 78 ? 7.66061 4.56880 11.11044 1.000 10.16383 78 CYS A O 1
ATOM 634 N N . TRP A 1 79 ? 7.03463 6.59203 11.89507 1.000 8.69641 79 TRP A N 1
ATOM 635 C CA . TRP A 1 79 ? 6.38761 6.01761 13.07083 1.000 9.81182 79 TRP A CA 1
ATOM 636 C C . TRP A 1 79 ? 5.26532 5.09727 12.60591 1.000 10.35989 79 TRP A C 1
ATOM 637 O O . TRP A 1 79 ? 4.55495 5.41217 11.64833 1.000 9.55339 79 TRP A O 1
ATOM 648 N N . ASN A 1 80 ? 5.13573 3.93530 13.25267 1.000 9.60679 80 ASN A N 1
ATOM 649 C CA . ASN A 1 80 ? 4.18430 2.91086 12.81674 1.000 9.80103 80 ASN A CA 1
ATOM 650 C C . ASN A 1 80 ? 2.77637 3.17453 13.35784 1.000 9.85399 80 ASN A C 1
ATOM 651 O O . ASN A 1 80 ? 2.18126 2.36133 14.06016 1.000 8.93540 80 ASN A O 1
ATOM 656 N N . TRP A 1 81 ? 2.23980 4.33700 12.97806 1.000 9.41492 81 TRP A N 1
ATOM 657 C CA . TRP A 1 81 ? 0.96473 4.83069 13.49669 1.000 10.52527 81 TRP A CA 1
ATOM 658 C C . TRP A 1 81 ? -0.21880 3.96374 13.08370 1.000 10.60878 81 TRP A C 1
ATOM 659 O O . TRP A 1 81 ? -1.30462 4.10923 13.65928 1.000 10.85578 81 TRP A O 1
ATOM 670 N N . PHE A 1 82 ? -0.03897 3.10008 12.08298 1.000 10.18663 82 PHE A N 1
ATOM 671 C CA . PHE A 1 82 ? -1.08861 2.26187 11.51808 1.000 10.53797 82 PHE A CA 1
ATOM 672 C C . PHE A 1 82 ? -1.04656 0.83123 12.04422 1.000 12.78792 82 PHE A C 1
ATOM 673 O O . PHE A 1 82 ? -1.78602 -0.01698 11.54504 1.000 14.81003 82 PHE A O 1
ATOM 681 N N . ASP A 1 83 ? -0.19152 0.54369 13.02150 1.000 11.56089 83 ASP A N 1
ATOM 682 C CA . ASP A 1 83 ? 0.04134 -0.80317 13.52831 1.000 11.91090 83 ASP A CA 1
ATOM 683 C C . ASP A 1 83 ? -0.46974 -0.84416 14.96215 1.000 11.26792 83 ASP A C 1
ATOM 684 O O . ASP A 1 83 ? -0.03216 -0.04678 15.80136 1.000 11.72871 83 ASP A O 1
ATOM 689 N N . SER A 1 84 ? -1.38630 -1.77483 15.25221 1.000 13.97767 84 SER A N 1
ATOM 690 C CA . SER A 1 84 ? -1.97191 -1.84851 16.59197 1.000 13.27127 84 SER A CA 1
ATOM 691 C C . SER A 1 84 ? -0.92184 -2.04723 17.68910 1.000 13.74389 84 SER A C 1
ATOM 692 O O . SER A 1 84 ? -1.16032 -1.66321 18.84001 1.000 13.67096 84 SER A O 1
ATOM 695 N N . ASN A 1 85 ? 0.22991 -2.64906 17.36866 1.000 12.69098 85 ASN A N 1
ATOM 696 C CA . ASN A 1 85 ? 1.29712 -2.80897 18.35714 1.000 13.57561 85 ASN A CA 1
ATOM 697 C C . ASN A 1 85 ? 1.92689 -1.48494 18.76188 1.000 12.16645 85 ASN A C 1
ATOM 698 O O . ASN A 1 85 ? 2.71566 -1.44688 19.71866 1.000 11.64881 85 ASN A O 1
ATOM 703 N N . HIS A 1 86 ? 1.58216 -0.40629 18.06200 1.000 10.65495 86 HIS A N 1
ATOM 704 C CA . HIS A 1 86 ? 2.16209 0.90779 18.29204 1.000 9.43494 86 HIS A CA 1
ATOM 705 C C . HIS A 1 86 ? 1.09266 1.95822 18.54107 1.000 9.80882 86 HIS A C 1
ATOM 706 O O . HIS A 1 86 ? 1.35410 3.15598 18.35843 1.000 10.03914 86 HIS A O 1
ATOM 713 N N . GLN A 1 87 ? -0.09382 1.52781 18.97891 1.000 9.45285 87 GLN A N 1
ATOM 714 C CA . GLN A 1 87 ? -1.20714 2.42376 19.23941 1.000 9.98956 87 GLN A CA 1
ATOM 715 C C . GLN A 1 87 ? -1.65594 2.41692 20.69371 1.000 10.54856 87 GLN A C 1
ATOM 716 O O . GLN A 1 87 ? -2.64684 3.08319 21.01909 1.000 11.69072 87 GLN A O 1
ATOM 722 N N . SER A 1 88 ? -0.95630 1.70233 21.58084 1.000 10.49620 88 SER A N 1
ATOM 723 C CA . SER A 1 88 ? -1.39597 1.52861 22.95802 1.000 10.38953 88 SER A CA 1
ATOM 724 C C . SER A 1 88 ? -0.30397 1.87621 23.95928 1.000 11.95368 88 SER A C 1
ATOM 725 O O . SER A 1 88 ? 0.89451 1.77404 23.67266 1.000 11.46000 88 SER A O 1
ATOM 728 N N . ARG A 1 89 ? -0.74965 2.24345 25.16083 1.000 11.17587 89 ARG A N 1
ATOM 729 C CA . ARG A 1 89 ? 0.16222 2.49538 26.26908 1.000 9.75013 89 ARG A CA 1
ATOM 730 C C . ARG A 1 89 ? 0.91748 1.22446 26.63306 1.000 11.64723 89 ARG A C 1
ATOM 731 O O . ARG A 1 89 ? 0.37814 0.11451 26.56747 1.000 12.06043 89 ARG A O 1
ATOM 739 N N . GLY A 1 90 ? 2.17506 1.39288 27.02815 1.000 11.12903 90 GLY A N 1
ATOM 740 C CA . GLY A 1 90 ? 2.91427 0.30844 27.63943 1.000 12.06020 90 GLY A CA 1
ATOM 741 C C . GLY A 1 90 ? 3.52778 -0.67380 26.67674 1.000 14.16937 90 GLY A C 1
ATOM 742 O O . GLY A 1 90 ? 4.06649 -1.69608 27.11692 1.000 15.69875 90 GLY A O 1
ATOM 743 N N A ARG A 1 91 ? 3.48416 -0.39295 25.38331 0.450 12.23948 91 ARG A N 1
ATOM 744 N N B ARG A 1 91 ? 3.45876 -0.41325 25.37123 0.550 12.18987 91 ARG A N 1
ATOM 745 C CA A ARG A 1 91 ? 4.04397 -1.29550 24.39734 0.450 13.61771 91 ARG A CA 1
ATOM 746 C CA B ARG A 1 91 ? 3.99901 -1.33086 24.37842 0.550 13.57642 91 ARG A CA 1
ATOM 747 C C A ARG A 1 91 ? 4.52154 -0.47648 23.21048 0.450 13.30024 91 ARG A C 1
ATOM 748 C C B ARG A 1 91 ? 4.45532 -0.53017 23.16333 0.550 13.30432 91 ARG A C 1
ATOM 749 O O A ARG A 1 91 ? 4.05775 0.64512 22.98471 0.450 11.67832 91 ARG A O 1
ATOM 750 O O B ARG A 1 91 ? 3.89487 0.52575 22.85438 0.550 13.12746 91 ARG A O 1
ATOM 765 N N . GLY A 1 92 ? 5.50631 -1.01770 22.50320 1.000 10.63272 92 GLY A N 1
ATOM 766 C CA . GLY A 1 92 ? 5.92366 -0.46221 21.23040 1.000 10.83887 92 GLY A CA 1
ATOM 767 C C . GLY A 1 92 ? 6.41028 0.97486 21.28349 1.000 9.45601 92 GLY A C 1
ATOM 768 O O . GLY A 1 92 ? 6.97881 1.45575 22.27037 1.000 10.95144 92 GLY A O 1
ATOM 769 N N . GLU A 1 93 ? 6.17120 1.67519 20.17671 1.000 10.11874 93 GLU A N 1
ATOM 770 C CA . GLU A 1 93 ? 6.67497 3.03772 20.03658 1.000 9.00455 93 GLU A CA 1
ATOM 771 C C . GLU A 1 93 ? 6.08877 4.00388 21.05380 1.000 9.44468 93 GLU A C 1
ATOM 772 O O . GLU A 1 93 ? 6.84802 4.84983 21.55795 1.000 9.68128 93 GLU A O 1
ATOM 778 N N . PRO A 1 94 ? 4.79730 3.95305 21.40231 1.000 9.74044 94 PRO A N 1
ATOM 779 C CA . PRO A 1 94 ? 4.33673 4.84410 22.47984 1.000 9.05278 94 PRO A CA 1
ATOM 780 C C . PRO A 1 94 ? 5.11588 4.68047 23.77224 1.000 9.64086 94 PRO A C 1
ATOM 781 O O . PRO A 1 94 ? 5.51355 5.67815 24.38138 1.000 10.68527 94 PRO A O 1
ATOM 785 N N . ALA A 1 95 ? 5.37144 3.44018 24.19899 1.000 9.23653 95 ALA A N 1
ATOM 786 C CA . ALA A 1 95 ? 6.14107 3.24118 25.41931 1.000 10.67596 95 ALA A CA 1
ATOM 787 C C . ALA A 1 95 ? 7.56459 3.76152 25.25891 1.000 10.27753 95 ALA A C 1
ATOM 788 O O . ALA A 1 95 ? 8.13769 4.32839 26.19301 1.000 11.08742 95 ALA A O 1
ATOM 790 N N . SER A 1 96 ? 8.13979 3.60672 24.06688 1.000 10.04119 96 SER A N 1
ATOM 791 C CA . SER A 1 96 ? 9.50406 4.07053 23.84036 1.000 10.69369 96 SER A CA 1
ATOM 792 C C . SER A 1 96 ? 9.58153 5.59218 23.88520 1.000 9.30477 96 SER A C 1
ATOM 793 O O . SER A 1 96 ? 10.51567 6.15762 24.46661 1.000 9.91852 96 SER A O 1
ATOM 796 N N . ILE A 1 97 ? 8.60265 6.27481 23.28561 1.000 9.31411 97 ILE A N 1
ATOM 797 C CA . ILE A 1 97 ? 8.59614 7.73490 23.31292 1.000 10.61482 97 ILE A CA 1
ATOM 798 C C . ILE A 1 97 ? 8.36563 8.24291 24.73281 1.000 9.10416 97 ILE A C 1
ATOM 799 O O . ILE A 1 97 ? 9.02819 9.18829 25.18135 1.000 10.38313 97 ILE A O 1
ATOM 804 N N . ALA A 1 98 ? 7.43878 7.61687 25.47069 1.000 9.87179 98 ALA A N 1
ATOM 805 C CA . ALA A 1 98 ? 7.27954 7.97866 26.87511 1.000 8.80449 98 ALA A CA 1
ATOM 806 C C . ALA A 1 98 ? 8.57312 7.74751 27.64207 1.000 10.05928 98 ALA A C 1
ATOM 807 O O . ALA A 1 98 ? 8.89423 8.49916 28.56699 1.000 10.59622 98 ALA A O 1
ATOM 809 N N . GLY A 1 99 ? 9.32063 6.70960 27.26767 1.000 9.47463 99 GLY A N 1
ATOM 810 C CA . GLY A 1 99 ? 10.59041 6.43090 27.91547 1.000 9.75450 99 GLY A CA 1
ATOM 811 C C . GLY A 1 99 ? 11.64708 7.48385 27.64831 1.000 10.72074 99 GLY A C 1
ATOM 812 O O . GLY A 1 99 ? 12.52528 7.71751 28.48947 1.000 11.48847 99 GLY A O 1
ATOM 813 N N . VAL A 1 100 ? 11.58620 8.13853 26.48372 1.000 9.61109 100 VAL A N 1
ATOM 814 C CA . VAL A 1 100 ? 12.47303 9.27577 26.23314 1.000 9.06745 100 VAL A CA 1
ATOM 815 C C . VAL A 1 100 ? 12.15192 10.39820 27.20521 1.000 10.68088 100 VAL A C 1
ATOM 816 O O . VAL A 1 100 ? 13.04630 11.01842 27.78697 1.000 10.64665 100 VAL A O 1
ATOM 820 N N . VAL A 1 101 ? 10.86144 10.67932 27.39109 1.000 10.56829 101 VAL A N 1
ATOM 821 C CA . VAL A 1 101 ? 10.46469 11.71227 28.34740 1.000 9.71762 101 VAL A CA 1
ATOM 822 C C . VAL A 1 101 ? 10.97625 11.37777 29.74590 1.000 10.14116 101 VAL A C 1
ATOM 823 O O . VAL A 1 101 ? 11.51884 12.23822 30.45191 1.000 10.37097 101 VAL A O 1
ATOM 827 N N . GLU A 1 102 ? 10.81148 10.12117 30.16542 1.000 10.05141 102 GLU A N 1
ATOM 828 C CA . GLU A 1 102 ? 11.27910 9.73054 31.48765 1.000 9.97126 102 GLU A CA 1
ATOM 829 C C . GLU A 1 102 ? 12.78666 9.89276 31.59319 1.000 11.03176 102 GLU A C 1
ATOM 830 O O . GLU A 1 102 ? 13.30205 10.29610 32.64411 1.000 11.83041 102 GLU A O 1
ATOM 836 N N . ASP A 1 103 ? 13.50554 9.60598 30.50583 1.000 11.07243 103 ASP A N 1
ATOM 837 C CA . ASP A 1 103 ? 14.96160 9.71997 30.53262 1.000 11.11291 103 ASP A CA 1
ATOM 838 C C . ASP A 1 103 ? 15.38852 11.17818 30.63156 1.000 10.86057 103 ASP A C 1
ATOM 839 O O . ASP A 1 103 ? 16.32014 11.51449 31.37808 1.000 13.92250 103 ASP A O 1
ATOM 844 N N . VAL A 1 104 ? 14.69335 12.07047 29.92478 1.000 10.19666 104 VAL A N 1
ATOM 845 C CA . VAL A 1 104 ? 15.01170 13.48685 30.04772 1.000 10.51388 104 VAL A CA 1
ATOM 846 C C . VAL A 1 104 ? 14.69411 13.98096 31.45373 1.000 11.05718 104 VAL A C 1
ATOM 847 O O . VAL A 1 104 ? 15.47678 14.72343 32.06092 1.000 12.23294 104 VAL A O 1
ATOM 851 N N . LYS A 1 105 ? 13.54428 13.56704 31.99847 1.000 10.00630 105 LYS A N 1
ATOM 852 C CA . LYS A 1 105 ? 13.17737 13.97436 33.35352 1.000 10.63719 105 LYS A CA 1
ATOM 853 C C . LYS A 1 105 ? 14.17529 13.47874 34.39648 1.000 10.41730 105 LYS A C 1
ATOM 854 O O . LYS A 1 105 ? 14.38083 14.14571 35.41982 1.000 12.51287 105 LYS A O 1
ATOM 860 N N . ARG A 1 106 ? 14.78274 12.31049 34.17865 1.000 11.63632 106 ARG A N 1
ATOM 861 C CA . ARG A 1 106 ? 15.76214 11.81586 35.14122 1.000 15.64527 106 ARG A CA 1
ATOM 862 C C . ARG A 1 106 ? 17.01598 12.67753 35.15604 1.000 12.27907 106 ARG A C 1
ATOM 863 O O . ARG A 1 106 ? 17.65801 12.81888 36.20421 1.000 14.83832 106 ARG A O 1
ATOM 871 N N . ASN A 1 107 ? 17.38726 13.25245 34.01311 1.000 11.72329 107 ASN A N 1
ATOM 872 C CA . ASN A 1 107 ? 18.66797 13.93749 33.89003 1.000 11.89457 107 ASN A CA 1
ATOM 873 C C . ASN A 1 107 ? 18.58152 15.45554 33.87920 1.000 12.24936 107 ASN A C 1
ATOM 874 O O . ASN A 1 107 ? 19.60780 16.10879 34.08701 1.000 14.57244 107 ASN A O 1
ATOM 879 N N . TYR A 1 108 ? 17.40101 16.02934 33.65443 1.000 10.67586 108 TYR A N 1
ATOM 880 C CA . TYR A 1 108 ? 17.21466 17.46650 33.54169 1.000 10.48822 108 TYR A CA 1
ATOM 881 C C . TYR A 1 108 ? 16.04990 17.87560 34.41989 1.000 11.42830 108 TYR A C 1
ATOM 882 O O . TYR A 1 108 ? 15.17872 17.06477 34.74204 1.000 12.59199 108 TYR A O 1
ATOM 891 N N A SER A 1 109 ? 16.05231 19.14017 34.82610 0.733 10.28237 109 SER A N 1
ATOM 892 N N B SER A 1 109 ? 16.03801 19.14983 34.79955 0.267 10.40569 109 SER A N 1
ATOM 893 C CA A SER A 1 109 ? 14.92374 19.68919 35.56259 0.733 11.86170 109 SER A CA 1
ATOM 894 C CA B SER A 1 109 ? 14.92607 19.72381 35.55177 0.267 11.88609 109 SER A CA 1
ATOM 895 C C A SER A 1 109 ? 13.82581 20.02805 34.56203 0.733 9.73020 109 SER A C 1
ATOM 896 C C B SER A 1 109 ? 13.81279 20.04458 34.56225 0.267 9.84081 109 SER A C 1
ATOM 897 O O A SER A 1 109 ? 13.92511 21.01899 33.83222 0.733 11.09132 109 SER A O 1
ATOM 898 O O B SER A 1 109 ? 13.88368 21.03237 33.82819 0.267 11.16755 109 SER A O 1
ATOM 903 N N . VAL A 1 110 ? 12.77493 19.20826 34.54693 1.000 10.55904 110 VAL A N 1
ATOM 904 C CA . VAL A 1 110 ? 11.66687 19.32451 33.60198 1.000 9.53732 110 VAL A CA 1
ATOM 905 C C . VAL A 1 110 ? 10.39676 19.67518 34.36462 1.000 11.73680 110 VAL A C 1
ATOM 906 O O . VAL A 1 110 ? 10.10247 19.07959 35.40861 1.000 12.03928 110 VAL A O 1
ATOM 910 N N . ASP A 1 111 ? 9.63516 20.62530 33.82850 1.000 10.39456 111 ASP A N 1
ATOM 911 C CA . ASP A 1 111 ? 8.32507 20.98635 34.35808 1.000 10.48097 111 ASP A CA 1
ATOM 912 C C . ASP A 1 111 ? 7.32276 19.94016 33.89216 1.000 10.57680 111 ASP A C 1
ATOM 913 O O . ASP A 1 111 ? 6.92565 19.92961 32.71923 1.000 10.88897 111 ASP A O 1
ATOM 918 N N . SER A 1 112 ? 6.90250 19.07138 34.81207 1.000 11.50595 112 SER A N 1
ATOM 919 C CA . SER A 1 112 ? 6.04833 17.96037 34.43325 1.000 11.85277 112 SER A CA 1
ATOM 920 C C . SER A 1 112 ? 4.65921 18.39622 33.98432 1.000 9.90891 112 SER A C 1
ATOM 921 O O . SER A 1 112 ? 3.93939 17.58178 33.39498 1.000 11.13441 112 SER A O 1
ATOM 924 N N A ARG A 1 113 ? 4.25803 19.63470 34.24727 0.642 10.54630 113 ARG A N 1
ATOM 925 N N B ARG A 1 113 ? 4.25480 19.63371 34.25289 0.358 10.59115 113 ARG A N 1
ATOM 926 C CA A ARG A 1 113 ? 2.97468 20.11897 33.76484 0.642 10.23577 113 ARG A CA 1
ATOM 927 C CA B ARG A 1 113 ? 2.97487 20.12825 33.76677 0.358 10.29151 113 ARG A CA 1
ATOM 928 C C A ARG A 1 113 ? 3.07368 20.71987 32.36946 0.642 10.41957 113 ARG A C 1
ATOM 929 C C B ARG A 1 113 ? 3.08519 20.78043 32.39574 0.358 10.50739 113 ARG A C 1
ATOM 930 O O A ARG A 1 113 ? 2.05047 21.11605 31.80743 0.642 10.54281 113 ARG A O 1
ATOM 931 O O B ARG A 1 113 ? 2.08019 21.27638 31.87795 0.358 10.44945 113 ARG A O 1
ATOM 946 N N . ARG A 1 114 ? 4.27809 20.79290 31.79816 1.000 9.68239 114 ARG A N 1
ATOM 947 C CA . ARG A 1 114 ? 4.50903 21.46492 30.52127 1.000 10.56982 114 ARG A CA 1
ATOM 948 C C . ARG A 1 114 ? 5.38180 20.58601 29.62486 1.000 8.84437 114 ARG A C 1
ATOM 949 O O . ARG A 1 114 ? 6.43053 21.00247 29.13089 1.000 9.39925 114 ARG A O 1
ATOM 957 N N . VAL A 1 115 ? 4.90552 19.36348 29.38694 1.000 9.12873 115 VAL A N 1
ATOM 958 C CA . VAL A 1 115 ? 5.50893 18.42819 28.44654 1.000 9.12296 115 VAL A CA 1
ATOM 959 C C . VAL A 1 115 ? 4.52169 18.23035 27.30743 1.000 7.99527 115 VAL A C 1
ATOM 960 O O . VAL A 1 115 ? 3.34084 17.95360 27.54308 1.000 8.78989 115 VAL A O 1
ATOM 964 N N . TYR A 1 116 ? 5.00047 18.38685 26.07648 1.000 8.62261 116 TYR A N 1
ATOM 965 C CA . TYR A 1 116 ? 4.15006 18.43492 24.89852 1.000 8.32442 116 TYR A CA 1
ATOM 966 C C . TYR A 1 116 ? 4.69997 17.49228 23.84373 1.000 9.71282 116 TYR A C 1
ATOM 967 O O . TYR A 1 116 ? 5.88614 17.16478 23.84565 1.000 9.91627 116 TYR A O 1
ATOM 976 N N . ALA A 1 117 ? 3.83166 17.04487 22.93683 1.000 9.39992 117 ALA A N 1
ATOM 977 C CA . ALA A 1 117 ? 4.26125 16.23397 21.80092 1.000 9.45346 117 ALA A CA 1
ATOM 978 C C . ALA A 1 117 ? 3.73803 16.87379 20.53133 1.000 8.61699 117 ALA A C 1
ATOM 979 O O . ALA A 1 117 ? 2.56208 17.25339 20.46716 1.000 10.84504 117 ALA A O 1
ATOM 981 N N . ALA A 1 118 ? 4.60763 17.01452 19.53393 1.000 9.83665 118 ALA A N 1
ATOM 982 C CA . ALA A 1 118 ? 4.19981 17.51884 18.23384 1.000 9.92158 118 ALA A CA 1
ATOM 983 C C . ALA A 1 118 ? 4.95486 16.73934 17.17372 1.000 9.11122 118 ALA A C 1
ATOM 984 O O . ALA A 1 118 ? 6.04276 16.21517 17.42745 1.000 9.25328 118 ALA A O 1
ATOM 986 N N . GLY A 1 119 ? 4.38274 16.68003 15.97330 1.000 9.06334 119 GLY A N 1
ATOM 987 C CA . GLY A 1 119 ? 5.06895 15.96419 14.90986 1.000 9.01810 119 GLY A CA 1
ATOM 988 C C . GLY A 1 119 ? 4.44266 16.23230 13.56499 1.000 8.75665 119 GLY A C 1
ATOM 989 O O . GLY A 1 119 ? 3.35665 16.81093 13.45782 1.000 9.04116 119 GLY A O 1
ATOM 990 N N . LEU A 1 120 ? 5.16000 15.80556 12.53412 1.000 9.06520 120 LEU A N 1
ATOM 991 C CA . LEU A 1 120 ? 4.73299 15.95620 11.15053 1.000 8.05533 120 LEU A CA 1
ATOM 992 C C . LEU A 1 120 ? 4.39841 14.59387 10.56265 1.000 8.92211 120 LEU A C 1
ATOM 993 O O . LEU A 1 120 ? 5.18052 13.64580 10.70183 1.000 8.87198 120 LEU A O 1
ATOM 998 N N . SER A 1 121 ? 3.24463 14.50198 9.89071 1.000 9.18741 121 SER A N 1
ATOM 999 C CA . SER A 1 121 ? 2.93049 13.34199 9.05808 1.000 9.20389 121 SER A CA 1
ATOM 1000 C C . SER A 1 121 ? 2.79577 12.08870 9.92162 1.000 8.97836 121 SER A C 1
ATOM 1001 O O . SER A 1 121 ? 1.94243 12.05739 10.81533 1.000 9.04036 121 SER A O 1
ATOM 1004 N N . ALA A 1 122 ? 3.61246 11.05476 9.68702 1.000 9.53675 122 ALA A N 1
ATOM 1005 C CA . ALA A 1 122 ? 3.62457 9.91242 10.59605 1.000 8.83730 122 ALA A CA 1
ATOM 1006 C C . ALA A 1 122 ? 3.86936 10.34635 12.04004 1.000 8.65702 122 ALA A C 1
ATOM 1007 O O . ALA A 1 122 ? 3.31210 9.75943 12.97743 1.000 10.08630 122 ALA A O 1
ATOM 1009 N N . GLY A 1 123 ? 4.70870 11.36537 12.24022 1.000 9.08704 123 GLY A N 1
ATOM 1010 C CA . GLY A 1 123 ? 4.91697 11.90320 13.57797 1.000 8.77534 123 GLY A CA 1
ATOM 1011 C C . GLY A 1 123 ? 3.73488 12.69220 14.11310 1.000 8.57143 123 GLY A C 1
ATOM 1012 O O . GLY A 1 123 ? 3.56894 12.81157 15.33087 1.000 8.91225 123 GLY A O 1
ATOM 1013 N N . GLY A 1 124 ? 2.92248 13.27309 13.22853 1.000 9.15760 124 GLY A N 1
ATOM 1014 C CA . GLY A 1 124 ? 1.67999 13.88179 13.67824 1.000 8.68400 124 GLY A CA 1
ATOM 1015 C C . GLY A 1 124 ? 0.67718 12.83116 14.11501 1.000 8.97928 124 GLY A C 1
ATOM 1016 O O . GLY A 1 124 ? 0.02765 12.97210 15.15589 1.000 9.87827 124 GLY A O 1
ATOM 1017 N N . ALA A 1 125 ? 0.54958 11.75274 13.33693 1.000 8.85830 125 ALA A N 1
ATOM 1018 C CA . ALA A 1 125 ? -0.29236 10.63843 13.75662 1.000 8.78000 125 ALA A CA 1
ATOM 1019 C C . ALA A 1 125 ? 0.21976 10.02688 15.05697 1.000 8.45386 125 ALA A C 1
ATOM 1020 O O . ALA A 1 125 ? -0.57438 9.63564 15.92144 1.000 9.66770 125 ALA A O 1
ATOM 1022 N N . MET A 1 126 ? 1.54052 9.92842 15.21629 1.000 7.99151 126 MET A N 1
ATOM 1023 C CA . MET A 1 126 ? 2.08110 9.41537 16.46795 1.000 8.46947 126 MET A CA 1
ATOM 1024 C C . MET A 1 126 ? 1.88074 10.37468 17.63268 1.000 8.27005 126 MET A C 1
ATOM 1025 O O . MET A 1 126 ? 1.69269 9.92956 18.77439 1.000 9.13068 126 MET A O 1
ATOM 1030 N N A SER A 1 127 ? 1.86152 11.68286 17.37498 0.768 8.19617 127 SER A N 1
ATOM 1031 N N B SER A 1 127 ? 1.86979 11.68286 17.36956 0.232 8.24061 127 SER A N 1
ATOM 1032 C CA A SER A 1 127 ? 1.55356 12.60969 18.45384 0.768 8.25375 127 SER A CA 1
ATOM 1033 C CA B SER A 1 127 ? 1.55557 12.63549 18.42863 0.232 8.32680 127 SER A CA 1
ATOM 1034 C C A SER A 1 127 ? 0.12790 12.40119 18.94789 0.768 7.38775 127 SER A C 1
ATOM 1035 C C B SER A 1 127 ? 0.13019 12.43703 18.93576 0.232 7.48990 127 SER A C 1
ATOM 1036 O O A SER A 1 127 ? -0.12529 12.42467 20.15609 0.768 8.43112 127 SER A O 1
ATOM 1037 O O B SER A 1 127 ? -0.12267 12.51110 20.14338 0.232 8.49032 127 SER A O 1
ATOM 1042 N N . VAL A 1 128 ? -0.81012 12.17551 18.02254 1.000 8.88036 128 VAL A N 1
ATOM 1043 C CA . VAL A 1 128 ? -2.17577 11.81762 18.40946 1.000 9.45526 128 VAL A CA 1
ATOM 1044 C C . VAL A 1 128 ? -2.16594 10.59273 19.31808 1.000 8.18448 128 VAL A C 1
ATOM 1045 O O . VAL A 1 128 ? -2.81997 10.56294 20.36799 1.000 9.34316 128 VAL A O 1
ATOM 1049 N N . ILE A 1 129 ? -1.42109 9.55601 18.92245 1.000 8.11540 129 ILE A N 1
ATOM 1050 C CA . ILE A 1 129 ? -1.32738 8.34114 19.72843 1.000 8.62422 129 ILE A CA 1
ATOM 1051 C C . ILE A 1 129 ? -0.76061 8.64779 21.11351 1.000 9.20217 129 ILE A C 1
ATOM 1052 O O . ILE A 1 129 ? -1.25356 8.13295 22.11684 1.000 9.36933 129 ILE A O 1
ATOM 1057 N N . MET A 1 130 ? 0.27260 9.49704 21.19502 1.000 9.10923 130 MET A N 1
ATOM 1058 C CA . MET A 1 130 ? 0.82352 9.88535 22.49981 1.000 10.44001 130 MET A CA 1
ATOM 1059 C C . MET A 1 130 ? -0.21137 10.55951 23.38871 1.000 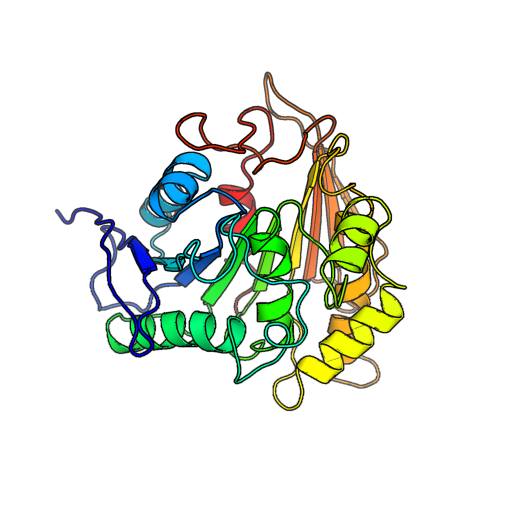8.58856 130 MET A C 1
ATOM 1060 O O . MET A 1 130 ? -0.23898 10.33166 24.60635 1.000 9.45367 130 MET A O 1
ATOM 1065 N N . GLY A 1 131 ? -1.05660 11.41403 22.80718 1.000 9.35380 131 GLY A N 1
ATOM 1066 C CA . GLY A 1 131 ? -2.08853 12.05431 23.59993 1.000 9.29146 131 GLY A CA 1
ATOM 1067 C C . GLY A 1 131 ? -3.10047 11.05846 24.11714 1.000 9.30976 131 GLY A C 1
ATOM 1068 O O . GLY A 1 131 ? -3.56345 11.16769 25.25425 1.000 11.13226 131 GLY A O 1
ATOM 1069 N N . ALA A 1 132 ? -3.44980 10.06782 23.29384 1.000 9.11775 132 ALA A N 1
ATOM 1070 C CA . ALA A 1 132 ? -4.44924 9.08270 23.68864 1.000 10.25001 132 ALA A CA 1
ATOM 1071 C C . ALA A 1 132 ? -3.89425 8.06097 24.67528 1.000 9.81035 132 ALA A C 1
ATOM 1072 O O . ALA A 1 132 ? -4.64923 7.54058 25.50595 1.000 12.13283 132 ALA A O 1
ATOM 1074 N N . THR A 1 133 ? -2.59686 7.75031 24.60555 1.000 10.10248 133 THR A N 1
ATOM 1075 C CA . THR A 1 133 ? -2.02505 6.67406 25.41390 1.000 10.45452 133 THR A CA 1
ATOM 1076 C C . THR A 1 133 ? -1.29680 7.17318 26.65428 1.000 9.77526 133 THR A C 1
ATOM 1077 O O . THR A 1 133 ? -1.25986 6.46233 27.67072 1.000 9.56714 133 THR A O 1
ATOM 1081 N N . TYR A 1 134 ? -0.72790 8.37977 26.59965 1.000 10.39062 134 TYR A N 1
ATOM 1082 C CA . TYR A 1 134 ? -0.04304 8.97710 27.74731 1.000 8.20006 134 TYR A CA 1
ATOM 1083 C C . TYR A 1 134 ? -0.55755 10.39071 28.02435 1.000 8.83257 134 TYR A C 1
ATOM 1084 O O . TYR A 1 134 ? 0.22461 11.34073 28.10214 1.000 9.45475 134 TYR A O 1
ATOM 1093 N N . PRO A 1 135 ? -1.87846 10.56171 28.19838 1.000 9.03143 135 PRO A N 1
ATOM 1094 C CA . PRO A 1 135 ? -2.40553 11.88791 28.55619 1.000 10.23774 135 PRO A CA 1
ATOM 1095 C C . PRO A 1 135 ? -1.92199 12.36076 29.90690 1.000 10.86808 135 PRO A C 1
ATOM 1096 O O . PRO A 1 135 ? -1.94826 13.56691 30.18051 1.000 11.67152 135 PRO A O 1
ATOM 1100 N N . ASP A 1 136 ? -1.46291 11.44591 30.75645 1.000 10.64835 136 ASP A N 1
ATOM 1101 C CA . ASP A 1 136 ? -0.86191 11.83055 32.02443 1.000 10.37086 136 ASP A CA 1
ATOM 1102 C C . ASP A 1 136 ? 0.47322 12.52724 31.82135 1.000 10.98878 136 ASP A C 1
ATOM 1103 O O . ASP A 1 136 ? 0.88671 13.32332 32.66806 1.000 11.92547 136 ASP A O 1
ATOM 1108 N N . VAL A 1 137 ? 1.16226 12.23770 30.72166 1.000 10.46915 137 VAL A N 1
ATOM 1109 C CA . VAL A 1 137 ? 2.46568 12.82578 30.45112 1.000 8.89866 137 VAL A CA 1
ATOM 1110 C C . VAL A 1 137 ? 2.33907 14.12687 29.66454 1.000 10.68782 137 VAL A C 1
ATOM 1111 O O . VAL A 1 137 ? 2.97336 15.13474 29.99532 1.000 10.32755 137 VAL A O 1
ATOM 1115 N N . PHE A 1 138 ? 1.52876 14.13168 28.60435 1.000 10.17363 138 PHE A N 1
ATOM 1116 C CA . PHE A 1 138 ? 1.53037 15.21195 27.62052 1.000 8.71054 138 PHE A CA 1
ATOM 1117 C C . PHE A 1 138 ? 0.39626 16.18700 27.89625 1.000 9.36922 138 PHE A C 1
ATOM 1118 O O . PHE A 1 138 ? -0.78288 15.84528 27.75886 1.000 10.07920 138 PHE A O 1
ATOM 1126 N N . ALA A 1 139 ? 0.76754 17.41275 28.27108 1.000 8.19920 139 ALA A N 1
ATOM 1127 C CA . ALA A 1 139 ? -0.22118 18.45542 28.55089 1.000 10.08079 139 ALA A CA 1
ATOM 1128 C C . ALA A 1 139 ? -1.09023 18.75587 27.33568 1.000 9.66494 139 ALA A C 1
ATOM 1129 O O . ALA A 1 139 ? -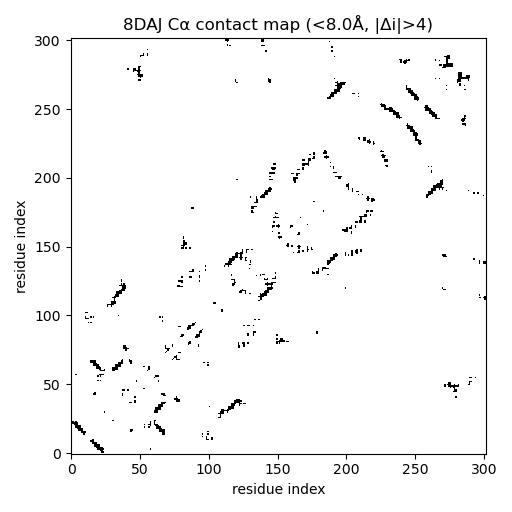2.30033 18.99054 27.47003 1.000 10.39858 139 ALA A O 1
ATOM 1131 N N . ALA A 1 140 ? -0.48327 18.79513 26.15081 1.000 9.59643 140 ALA A N 1
ATOM 1132 C CA . ALA A 1 140 ? -1.16079 19.14665 24.91076 1.000 8.41242 140 ALA A CA 1
ATOM 1133 C C . ALA A 1 140 ? -0.33391 18.58789 23.76399 1.000 9.89742 140 ALA A C 1
ATOM 1134 O O . ALA A 1 140 ? 0.84630 18.26579 23.93198 1.000 9.47189 140 ALA A O 1
ATOM 1136 N N . ILE A 1 141 ? -0.95842 18.49667 22.58684 1.000 8.80855 141 ILE A N 1
ATOM 1137 C CA . ILE A 1 141 ? -0.28783 17.95253 21.41170 1.000 9.08330 141 ILE A CA 1
ATOM 1138 C C . ILE A 1 141 ? -0.47927 18.84973 20.19885 1.000 8.50438 141 ILE A C 1
ATOM 1139 O O . ILE A 1 141 ? -1.45408 19.60175 20.09731 1.000 9.45847 141 ILE A O 1
ATOM 1144 N N . GLY A 1 142 ? 0.47942 18.75789 19.28180 1.000 8.98611 142 GLY A N 1
ATOM 1145 C CA . GLY A 1 142 ? 0.40717 19.43137 17.99093 1.000 9.48050 142 GLY A CA 1
ATOM 1146 C C . GLY A 1 142 ? 0.53375 18.43013 16.85659 1.000 8.63830 142 GLY A C 1
ATOM 1147 O O . GLY A 1 142 ? 1.38028 17.52989 16.89555 1.000 10.94381 142 GLY A O 1
ATOM 1148 N N . VAL A 1 143 ? -0.30824 18.58770 15.84276 1.000 8.68405 143 VAL A N 1
ATOM 1149 C CA . VAL A 1 143 ? -0.47340 17.58063 14.79730 1.000 9.14005 143 VAL A CA 1
ATOM 1150 C C . VAL A 1 143 ? -0.30473 18.27351 13.45484 1.000 9.73680 143 VAL A C 1
ATOM 1151 O O . VAL A 1 143 ? -1.21913 18.96084 12.98336 1.000 9.97124 143 VAL A O 1
ATOM 1155 N N . GLY A 1 144 ? 0.86336 18.10211 12.84334 1.000 9.30313 144 GLY A N 1
ATOM 1156 C CA . GLY A 1 144 ? 1.13141 18.67301 11.53891 1.000 9.94632 144 GLY A CA 1
ATOM 1157 C C . GLY A 1 144 ? 0.89956 17.63297 10.46514 1.000 8.70093 144 GLY A C 1
ATOM 1158 O O . GLY A 1 144 ? 1.63592 16.63996 10.38164 1.000 9.53444 144 GLY A O 1
ATOM 1159 N N . SER A 1 145 ? -0.16535 17.80769 9.68902 1.000 9.24351 145 SER A N 1
ATOM 1160 C CA . SER A 1 145 ? -0.47868 16.93302 8.55683 1.000 9.80985 145 SER A CA 1
ATOM 1161 C C . SER A 1 145 ? -0.52960 15.46154 8.96470 1.000 9.47576 145 SER A C 1
ATOM 1162 O O . SER A 1 145 ? 0.08288 14.59725 8.32797 1.000 9.61390 145 SER A O 1
ATOM 1165 N N . GLY A 1 146 ? -1.30045 15.17202 10.01949 1.000 9.38131 146 GLY A N 1
ATOM 1166 C CA . GLY A 1 146 ? -1.39807 13.84252 10.56982 1.000 9.87349 146 GLY A CA 1
ATOM 1167 C C . GLY A 1 146 ? -2.74773 13.19367 10.33038 1.000 9.47705 146 GLY A C 1
ATOM 1168 O O . GLY A 1 146 ? -3.49149 13.55439 9.40938 1.000 9.92402 146 GLY A O 1
ATOM 1169 N N . LEU A 1 147 ? -3.05721 12.20025 11.16173 1.000 10.15251 147 LEU A N 1
ATOM 1170 C CA . LEU A 1 147 ? -4.27863 11.41507 11.04835 1.000 9.29532 147 LEU A CA 1
ATOM 1171 C C . LEU A 1 147 ? -4.81092 11.09667 12.44182 1.000 9.44730 147 LEU A C 1
ATOM 1172 O O . LEU A 1 147 ? -4.06765 11.05678 13.42299 1.000 10.06478 147 LEU A O 1
ATOM 1177 N N . GLU A 1 148 ? -6.11331 10.84387 12.50410 1.000 9.58860 148 GLU A N 1
ATOM 1178 C CA . GLU A 1 148 ? -6.81573 10.59781 13.75176 1.000 8.74325 148 GLU A CA 1
ATOM 1179 C C . GLU A 1 148 ? -6.37840 9.27443 14.37850 1.000 10.46440 148 GLU A C 1
ATOM 1180 O O . GLU A 1 148 ? -5.73318 8.43488 13.74763 1.000 10.84611 148 GLU A O 1
ATOM 1186 N N . TYR A 1 149 ? -6.77572 9.08642 15.64091 1.000 9.86985 149 TYR A N 1
ATOM 1187 C CA . TYR A 1 149 ? -6.40469 7.89098 16.39307 1.000 10.00954 149 TYR A CA 1
ATOM 1188 C C . TYR A 1 149 ? -6.93551 6.63869 15.70138 1.000 9.19713 149 TYR A C 1
ATOM 1189 O O . TYR A 1 149 ? -8.12085 6.55428 15.36589 1.000 10.63585 149 TYR A O 1
ATOM 1198 N N . LYS A 1 150 ? -6.05936 5.64994 15.51125 1.000 9.80615 150 LYS A N 1
ATOM 1199 C CA . LYS A 1 150 ? -6.43551 4.39430 14.85267 1.000 10.25365 150 LYS A CA 1
ATOM 1200 C C . LYS A 1 150 ? -7.07888 4.65134 13.48850 1.000 10.79054 150 LYS A C 1
ATOM 1201 O O . LYS A 1 150 ? -8.07017 4.02110 13.10756 1.000 12.08672 150 LYS A O 1
ATOM 1207 N N . ALA A 1 151 ? -6.51860 5.61907 12.74978 1.000 10.71702 151 ALA A N 1
ATOM 1208 C CA . ALA A 1 151 ? -6.99152 5.87562 11.39426 1.000 11.20049 151 ALA A CA 1
ATOM 1209 C C . ALA A 1 151 ? -6.85134 4.64338 10.51504 1.000 12.52308 151 ALA A C 1
ATOM 1210 O O . ALA A 1 151 ? -7.57884 4.50446 9.52556 1.000 12.54198 151 ALA A O 1
ATOM 1212 N N . ALA A 1 152 ? -5.91762 3.75349 10.85301 1.000 11.73849 152 ALA A N 1
ATOM 1213 C CA . ALA A 1 152 ? -5.73764 2.48036 10.17336 1.000 12.96443 152 ALA A CA 1
ATOM 1214 C C . ALA A 1 152 ? -5.14608 1.49050 11.16342 1.000 15.02829 152 ALA A C 1
ATOM 1215 O O . ALA A 1 152 ? -4.55513 1.87655 12.17591 1.000 14.23208 152 ALA A O 1
ATOM 1217 N N . THR A 1 153 ? -5.31211 0.19767 10.86027 1.000 17.14303 153 THR A N 1
ATOM 1218 C CA . THR A 1 153 ? -4.74614 -0.86951 11.68104 1.000 18.27525 153 THR 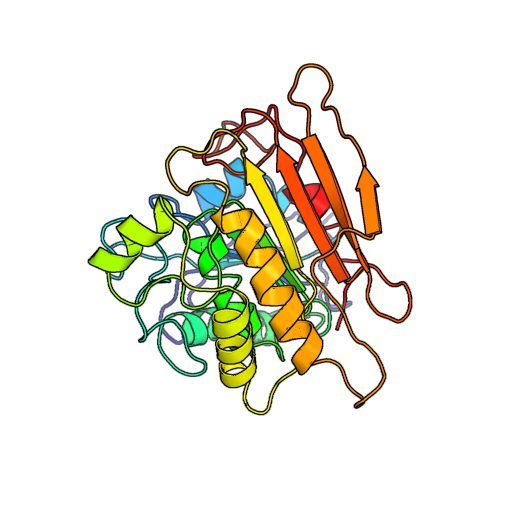A CA 1
ATOM 1219 C C . THR A 1 153 ? -3.96531 -1.87054 10.83935 1.000 18.45826 153 THR A C 1
ATOM 1220 O O . THR A 1 153 ? -3.64082 -2.96333 11.31531 1.000 21.29296 153 THR A O 1
ATOM 1224 N N . SER A 1 154 ? -3.64682 -1.50998 9.60531 1.000 15.89766 154 SER A N 1
ATOM 1225 C CA . SER A 1 154 ? -2.81770 -2.32885 8.73851 1.000 20.56865 154 SER A CA 1
ATOM 1226 C C . SER A 1 154 ? -2.17714 -1.40028 7.72372 1.000 22.33047 154 SER A C 1
ATOM 1227 O O . SER A 1 154 ? -2.61439 -0.26200 7.54032 1.000 18.72261 154 SER A O 1
ATOM 1230 N N . MET A 1 155 ? -1.13340 -1.89205 7.05946 1.000 23.84507 155 MET A N 1
ATOM 1231 C CA . MET A 1 155 ? -0.47247 -1.04647 6.07556 1.000 21.26511 155 MET A CA 1
ATOM 1232 C C . MET A 1 155 ? -1.37591 -0.78842 4.87286 1.000 22.03952 155 MET A C 1
ATOM 1233 O O . MET A 1 155 ? -1.37969 0.31800 4.31868 1.000 24.33842 155 MET A O 1
ATOM 1238 N N . THR A 1 156 ? -2.16155 -1.79015 4.46687 1.000 23.83018 156 THR A N 1
ATOM 1239 C CA . THR A 1 156 ? -3.12052 -1.58939 3.38379 1.000 22.20992 156 THR A CA 1
ATOM 1240 C C . THR A 1 156 ? -4.14325 -0.52285 3.74712 1.000 21.39902 156 THR A C 1
ATOM 1241 O O . THR A 1 156 ? -4.40962 0.39331 2.96056 1.000 22.27514 156 THR A O 1
ATOM 1245 N N . SER A 1 157 ? -4.73519 -0.62830 4.93805 1.000 19.78381 157 SER A N 1
ATOM 1246 C CA . SER A 1 157 ? -5.68803 0.39010 5.35736 1.000 16.57448 157 SER A CA 1
ATOM 1247 C C . SER A 1 157 ? -5.02124 1.73770 5.59807 1.000 15.98778 157 SER A C 1
ATOM 1248 O O . SER A 1 157 ? -5.70339 2.76514 5.51432 1.000 16.66279 157 SER A O 1
ATOM 1251 N N . ALA A 1 158 ? -3.71369 1.75851 5.88215 1.000 14.72653 158 ALA A N 1
ATOM 1252 C CA . ALA A 1 158 ? -3.02127 3.02981 6.06400 1.000 13.52380 158 ALA A CA 1
ATOM 1253 C C . ALA A 1 158 ? -3.08804 3.86457 4.79685 1.000 16.20061 158 ALA A C 1
ATOM 1254 O O . ALA A 1 158 ? -3.42520 5.05426 4.83766 1.000 13.94624 158 ALA A O 1
ATOM 1256 N N . TYR A 1 159 ? -2.81489 3.24303 3.64904 1.000 18.11354 159 TYR A N 1
ATOM 1257 C CA . TYR A 1 159 ? -2.80441 3.99847 2.40570 1.000 15.99532 159 TYR A CA 1
ATOM 1258 C C . TYR A 1 159 ? -4.20106 4.49325 2.05446 1.000 14.78722 159 TYR A C 1
ATOM 1259 O O . TYR A 1 159 ? -4.35932 5.61078 1.54321 1.000 16.52201 159 TYR A O 1
ATOM 1268 N N . MET A 1 160 ? -5.22951 3.69480 2.35755 1.000 14.51147 160 MET A N 1
ATOM 1269 C CA . MET A 1 160 ? -6.60385 4.13482 2.13835 1.000 16.84080 160 MET A CA 1
ATOM 1270 C C . MET A 1 160 ? -6.95673 5.31311 3.03841 1.000 15.66747 160 MET A C 1
ATOM 1271 O O . MET A 1 160 ? -7.63906 6.25146 2.60718 1.000 16.46524 160 MET A O 1
ATOM 1276 N N . ALA A 1 161 ? -6.52255 5.27162 4.30250 1.000 15.69070 161 ALA A N 1
ATOM 1277 C CA . ALA A 1 161 ? -6.82803 6.36708 5.21615 1.000 13.29098 161 ALA A CA 1
ATOM 1278 C C . ALA A 1 161 ? -6.10567 7.64348 4.80133 1.000 11.46838 161 ALA A C 1
ATOM 1279 O O . ALA A 1 161 ? -6.65570 8.74453 4.93549 1.000 12.92596 161 ALA A O 1
ATOM 1281 N N . MET A 1 162 ? -4.89029 7.51819 4.26378 1.000 12.78512 162 MET A N 1
ATOM 1282 C CA . MET A 1 162 ? -4.17999 8.71164 3.82008 1.000 12.19330 162 MET A CA 1
ATOM 1283 C C . MET A 1 162 ? -4.94681 9.48431 2.75507 1.000 14.19437 162 MET A C 1
ATOM 1284 O O . MET A 1 162 ? -4.88885 10.72077 2.72715 1.000 13.47553 162 MET A O 1
ATOM 1289 N N . ILE A 1 163 ? -5.69041 8.79537 1.89492 1.000 15.42498 163 ILE A N 1
ATOM 1290 C CA . ILE A 1 163 ? -6.43140 9.46537 0.83068 1.000 15.87353 163 ILE A CA 1
ATOM 1291 C C . ILE A 1 163 ? -7.88147 9.73618 1.21858 1.000 19.80897 163 ILE A C 1
ATOM 1292 O O . ILE A 1 163 ? -8.43569 10.77776 0.86291 1.000 24.68872 163 ILE A O 1
ATOM 1297 N N A ASN A 1 164 ? -8.51430 8.83275 1.96388 0.605 17.74175 164 ASN A N 1
ATOM 1298 N N B ASN A 1 164 ? -8.50740 8.82689 1.96409 0.395 17.76886 164 ASN A N 1
ATOM 1299 C CA A ASN A 1 164 ? -9.93908 8.95646 2.23787 0.605 19.39818 164 ASN A CA 1
ATOM 1300 C CA B ASN A 1 164 ? -9.93354 8.91107 2.24708 0.395 19.42159 164 ASN A CA 1
ATOM 1301 C C A ASN A 1 164 ? -10.26165 9.39377 3.65706 0.605 19.37918 164 ASN A C 1
ATOM 1302 C C B ASN A 1 164 ? -10.26321 9.35750 3.66133 0.395 19.37125 164 ASN A C 1
ATOM 1303 O O A ASN A 1 164 ? -11.42184 9.71502 3.93843 0.605 20.97931 164 ASN A O 1
ATOM 1304 O O B ASN A 1 164 ? -11.42895 9.66054 3.94031 0.395 20.94381 164 ASN A O 1
ATOM 1313 N N . GLY A 1 165 ? -9.28668 9.40607 4.55347 1.000 15.18409 165 GLY A N 1
ATOM 1314 C CA . GLY A 1 165 ? -9.55767 9.59374 5.95734 1.000 15.71988 165 GLY A CA 1
ATOM 1315 C C . GLY A 1 165 ? -9.78170 8.25853 6.63955 1.000 15.67980 165 GLY A C 1
ATOM 1316 O O . GLY A 1 165 ? -10.02520 7.23354 6.00411 1.000 15.48244 165 GLY A O 1
ATOM 1317 N N . GLY A 1 166 ? -9.66234 8.26986 7.95765 1.000 14.31798 166 GLY A N 1
ATOM 1318 C CA . GLY A 1 166 ? -9.91026 7.08822 8.74118 1.000 14.97464 166 GLY A CA 1
ATOM 1319 C C . GLY A 1 166 ? -11.39090 6.89332 8.97419 1.000 12.75372 166 GLY A C 1
ATOM 1320 O O . GLY A 1 166 ? -12.23374 7.57243 8.37514 1.000 14.75389 166 GLY A O 1
ATOM 1321 N N . PRO A 1 167 ? -11.73100 5.97370 9.86621 1.000 13.66710 167 PRO A N 1
ATOM 1322 C CA . PRO A 1 167 ? -13.14257 5.71212 10.17465 1.000 13.16792 167 PRO A CA 1
ATOM 1323 C C . PRO A 1 167 ? -13.79388 6.89773 10.87414 1.000 14.83282 167 PRO A C 1
ATOM 1324 O O . PRO A 1 167 ? -13.14020 7.85507 11.29272 1.000 14.12042 167 PRO A O 1
ATOM 1328 N N . ASP A 1 168 ? -15.11885 6.81545 10.99847 1.000 14.83915 168 ASP A N 1
ATOM 1329 C CA . ASP A 1 168 ? -15.95168 7.76629 11.73719 1.000 13.82819 168 ASP A CA 1
ATOM 1330 C C . ASP A 1 168 ? -15.20766 8.34924 12.93658 1.000 12.56136 168 ASP A C 1
ATOM 1331 O O . ASP A 1 168 ? -14.93653 7.62232 13.90420 1.000 12.19893 168 ASP A O 1
ATOM 1336 N N . PRO A 1 169 ? -14.87203 9.64822 12.91303 1.000 12.47334 169 PRO A N 1
ATOM 1337 C CA . PRO A 1 169 ? -14.12408 10.23768 14.04214 1.000 12.30735 169 PRO A CA 1
ATOM 1338 C C . PRO A 1 169 ? -14.79794 10.11489 15.39165 1.000 10.19980 169 PRO A C 1
ATOM 1339 O O . PRO A 1 169 ? -14.10940 10.11808 16.41774 1.000 11.06570 169 PRO A O 1
ATOM 1343 N N . VAL A 1 170 ? -16.12782 10.01143 15.44122 1.000 12.02833 170 VAL A N 1
ATOM 1344 C CA . VAL A 1 170 ? -16.79189 9.80876 16.72574 1.000 11.96867 170 VAL A CA 1
ATOM 1345 C C . VAL A 1 170 ? -16.40625 8.45665 17.30647 1.000 11.71377 170 VAL A C 1
ATOM 1346 O O . VAL A 1 170 ? -16.06336 8.34177 18.48905 1.000 12.87220 170 VAL A O 1
ATOM 1350 N N . GLN A 1 171 ? -16.46915 7.40952 16.47966 1.000 12.17261 171 GLN A N 1
ATOM 1351 C CA . GLN A 1 171 ? -16.01435 6.09238 16.90114 1.000 10.72235 171 GLN A CA 1
ATOM 1352 C C . GLN A 1 171 ? -14.54750 6.12971 17.30280 1.000 11.41441 171 GLN A C 1
ATOM 1353 O O . GLN A 1 171 ? -14.16881 5.58963 18.34543 1.000 12.53417 171 GLN A O 1
ATOM 1359 N N . GLN A 1 172 ? -13.70330 6.77527 16.48756 1.000 11.50347 172 GLN A N 1
ATOM 1360 C CA . GLN A 1 172 ? -12.27960 6.81633 16.81134 1.000 11.93620 172 GLN A CA 1
ATOM 1361 C C . GLN A 1 172 ? -12.01283 7.62492 18.06888 1.000 10.11113 172 GLN A C 1
ATOM 1362 O O . GLN A 1 172 ? -11.07913 7.30544 18.81570 1.000 11.60831 172 GLN A O 1
ATOM 1368 N N . GLY A 1 173 ? -12.82273 8.65413 18.32669 1.000 10.24799 173 GLY A N 1
ATOM 1369 C CA . GLY A 1 173 ? -12.65716 9.41144 19.55247 1.000 10.20674 173 GLY A CA 1
ATOM 1370 C C . GLY A 1 173 ? -13.02649 8.61204 20.78184 1.000 11.14144 173 GLY A C 1
ATOM 1371 O O . GLY A 1 173 ? -12.42486 8.77865 21.84555 1.000 10.98946 173 GLY A O 1
ATOM 1372 N N . ASN A 1 174 ? -14.04589 7.75718 20.66659 1.000 11.28785 174 ASN A N 1
ATOM 1373 C CA . ASN A 1 174 ? -14.352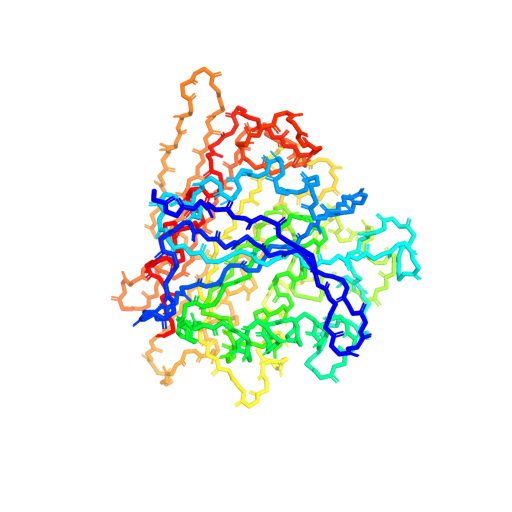87 6.84928 21.76435 1.000 11.98687 174 ASN A CA 1
ATOM 1374 C C . ASN A 1 174 ? -13.25342 5.81739 21.95590 1.000 11.53364 174 ASN A C 1
ATOM 1375 O O . ASN A 1 174 ? -12.92818 5.47015 23.09389 1.000 12.99005 174 ASN A O 1
ATOM 1380 N N . LEU A 1 175 ? -12.64747 5.33758 20.86474 1.000 11.78280 175 LEU A N 1
ATOM 1381 C CA . LEU A 1 175 ? -11.51931 4.42339 21.00759 1.000 12.21797 175 LEU A CA 1
ATOM 1382 C C . LEU A 1 175 ? -10.32510 5.11116 21.66130 1.000 12.60118 175 LEU A C 1
ATOM 1383 O O . LEU A 1 175 ? -9.62068 4.49822 22.47246 1.000 12.28499 175 LEU A O 1
ATOM 1388 N N . ALA A 1 176 ? -10.07549 6.38045 21.32702 1.000 11.09695 176 ALA A N 1
ATOM 1389 C CA . ALA A 1 176 ? -8.96179 7.08481 21.95631 1.000 11.20737 176 ALA A CA 1
ATOM 1390 C C . ALA A 1 176 ? -9.22408 7.29843 23.43980 1.000 10.36725 176 ALA A C 1
ATOM 1391 O O . ALA A 1 176 ? -8.30680 7.18044 24.26190 1.000 11.20984 176 ALA A O 1
ATOM 1393 N N . TYR A 1 177 ? -10.47956 7.58519 23.80244 1.000 10.82539 177 TYR A N 1
ATOM 1394 C CA . TYR A 1 177 ? -10.82773 7.68716 25.21308 1.000 11.43421 177 TYR A CA 1
ATOM 1395 C C . TYR A 1 177 ? -10.58872 6.36126 25.92554 1.000 10.02114 177 TYR A C 1
ATOM 1396 O O . TYR A 1 177 ? -10.03459 6.33607 27.03394 1.000 11.49027 177 TYR A O 1
ATOM 1405 N N . GLN A 1 178 ? -10.98025 5.24870 25.29657 1.000 11.67590 178 GLN A N 1
ATOM 1406 C CA . GLN A 1 178 ? -10.68844 3.93976 25.86911 1.000 12.99198 178 GLN A CA 1
ATOM 1407 C C . GLN A 1 178 ? -9.18967 3.72410 26.00302 1.000 11.27622 178 GLN A C 1
ATOM 1408 O O . GLN A 1 178 ? -8.72474 3.15134 26.99556 1.000 12.43202 178 GLN A O 1
ATOM 1414 N N . ALA A 1 179 ? -8.41755 4.17502 25.00913 1.000 11.63591 179 ALA A N 1
ATOM 1415 C CA . ALA A 1 179 ? -6.96718 4.04755 25.07601 1.000 10.77768 179 ALA A CA 1
ATOM 1416 C C . ALA A 1 179 ? -6.39682 4.81527 26.25265 1.000 9.85034 179 ALA A C 1
ATOM 1417 O O . ALA A 1 179 ? -5.33851 4.43819 26.77523 1.000 12.01733 179 ALA A O 1
ATOM 1419 N N . MET A 1 180 ? -7.05143 5.90792 26.66292 1.000 10.80832 180 MET A N 1
ATOM 1420 C CA . MET A 1 180 ? -6.58074 6.64542 27.82838 1.000 9.49175 180 MET A CA 1
ATOM 1421 C C . MET A 1 180 ? -6.72391 5.84737 29.11274 1.000 11.16288 180 MET A C 1
ATOM 1422 O O . MET A 1 180 ? -6.04355 6.15384 30.09660 1.000 11.06920 180 MET A O 1
ATOM 1427 N N . GLY A 1 181 ? -7.61855 4.86426 29.12724 1.000 12.31388 181 GLY A N 1
ATOM 1428 C CA . GLY A 1 181 ? -7.79043 4.01374 30.29348 1.000 16.41169 181 GLY A CA 1
ATOM 1429 C C . GLY A 1 181 ? -7.95644 4.82350 31.55497 1.000 11.69295 181 GLY A C 1
ATOM 1430 O O . GLY A 1 181 ? -8.74227 5.77230 31.61967 1.000 13.20419 181 GLY A O 1
ATOM 1431 N N . SER A 1 182 ? -7.16053 4.47589 32.55208 1.000 13.27916 182 SER A N 1
ATOM 1432 C CA . SER A 1 182 ? -7.21345 5.05424 33.88228 1.000 11.22591 182 SER A CA 1
ATOM 1433 C C . SER A 1 182 ? -6.49476 6.38167 33.98314 1.000 12.39567 182 SER A C 1
ATOM 1434 O O . SER A 1 182 ? -6.32833 6.88575 35.09844 1.000 13.04846 182 SER A O 1
ATOM 1437 N N . HIS A 1 183 ? -6.08438 6.96154 32.85132 1.000 10.87525 183 HIS A N 1
ATOM 1438 C CA . HIS A 1 183 ? -5.28465 8.17614 32.84285 1.000 10.94416 183 HIS A CA 1
ATOM 1439 C C . HIS A 1 183 ? -6.00827 9.33356 32.17802 1.000 10.90284 183 HIS A C 1
ATOM 1440 O O . HIS A 1 183 ? -5.38779 10.37508 31.93176 1.000 11.81221 183 HIS A O 1
ATOM 1447 N N . ALA A 1 184 ? -7.29406 9.17647 31.87791 1.000 11.61714 184 ALA A N 1
ATOM 1448 C CA . ALA A 1 184 ? -7.97828 10.10853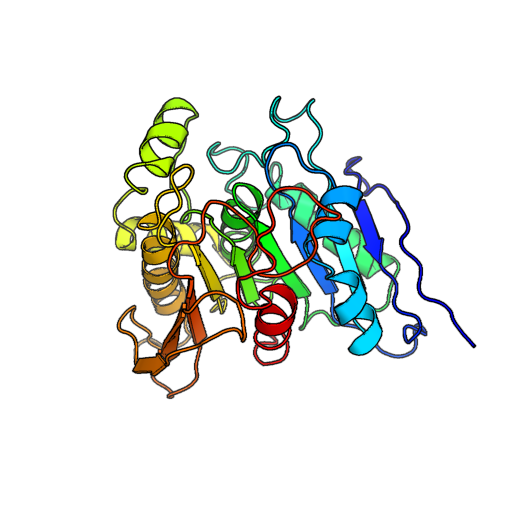 30.98994 1.000 11.68297 184 ALA A CA 1
ATOM 1449 C C . ALA A 1 184 ? -8.01610 11.52646 31.54764 1.000 10.85495 184 ALA A C 1
ATOM 1450 O O . ALA A 1 184 ? -8.24237 11.74559 32.74038 1.000 12.49258 184 ALA A O 1
ATOM 1452 N N . ARG A 1 185 ? -7.80248 12.49062 30.65212 1.000 11.14899 185 ARG A N 1
ATOM 1453 C CA . ARG A 1 185 ? -7.95156 13.91581 30.90420 1.000 11.28331 185 ARG A CA 1
ATOM 1454 C C . ARG A 1 185 ? -8.08081 14.59132 29.54896 1.000 9.57759 185 ARG A C 1
ATOM 1455 O O . ARG A 1 185 ? -7.75818 14.00683 28.50952 1.000 10.65468 185 ARG A O 1
ATOM 1463 N N . VAL A 1 186 ? -8.60577 15.81482 29.56217 1.000 9.02432 186 VAL A N 1
ATOM 1464 C CA . VAL A 1 186 ? -8.65546 16.59133 28.33265 1.000 10.56907 186 VAL A CA 1
ATOM 1465 C C . VAL A 1 186 ? -7.23749 16.89899 27.87794 1.000 9.21441 186 VAL A C 1
ATOM 1466 O O . VAL A 1 186 ? -6.39686 17.36198 28.65919 1.000 10.33171 186 VAL A O 1
ATOM 1470 N N . VAL A 1 187 ? -6.97528 16.66023 26.60151 1.000 9.18246 187 VAL A N 1
ATOM 1471 C CA . VAL A 1 187 ? -5.69794 16.96695 25.97511 1.000 8.92122 187 VAL A CA 1
ATOM 1472 C C . VAL A 1 187 ? -5.94756 17.99295 24.88340 1.000 8.53535 187 VAL A C 1
ATOM 1473 O O . VAL A 1 187 ? -6.45834 17.66053 23.81164 1.000 9.86634 187 VAL A O 1
ATOM 1477 N N . PRO A 1 188 ? -5.59521 19.25387 25.11111 1.000 9.46202 188 PRO A N 1
ATOM 1478 C CA . PRO A 1 188 ? -5.73342 20.25542 24.04451 1.000 9.16331 188 PRO A CA 1
ATOM 1479 C C . PRO A 1 188 ? -4.87331 19.88747 22.84306 1.000 8.56114 188 PRO A C 1
ATOM 1480 O O . PRO A 1 188 ? -3.79844 19.29438 22.97530 1.000 9.51219 188 PRO A O 1
ATOM 1484 N N . VAL A 1 189 ? -5.37374 20.23492 21.65709 1.000 8.71927 189 VAL A N 1
ATOM 1485 C CA . VAL A 1 189 ? -4.77090 19.83532 20.38580 1.000 8.07843 189 VAL A CA 1
ATOM 1486 C C . VAL A 1 189 ? -4.74500 21.01601 19.42998 1.000 9.23394 189 VAL A C 1
ATOM 1487 O O . VAL A 1 189 ? -5.75291 21.70760 19.25322 1.000 9.26683 189 VAL A O 1
ATOM 1491 N N . ILE A 1 190 ? -3.60947 21.20687 18.76316 1.000 8.69286 190 ILE A N 1
ATOM 1492 C CA . ILE A 1 190 ? -3.49692 22.16318 17.66668 1.000 8.64996 190 ILE A CA 1
ATOM 1493 C C . ILE A 1 190 ? -3.11465 21.40224 16.40113 1.000 9.32960 190 ILE A C 1
ATOM 1494 O O . ILE A 1 190 ? -2.15009 20.62726 16.40428 1.000 9.78229 190 ILE A O 1
ATOM 1499 N N . VAL A 1 191 ? -3.89649 21.59476 15.33929 1.000 9.81435 191 VAL A N 1
ATOM 1500 C CA . VAL A 1 191 ? -3.73297 20.88471 14.07433 1.000 9.68832 191 VAL A CA 1
ATOM 1501 C C . VAL A 1 191 ? -3.30914 21.88119 13.01133 1.000 9.99011 191 VAL A C 1
ATOM 1502 O O . VAL A 1 191 ? -3.84787 22.98823 12.93856 1.000 9.71541 191 VAL A O 1
ATOM 1506 N N . PHE A 1 192 ? -2.34840 21.48088 12.18663 1.000 9.55691 192 PHE A N 1
ATOM 1507 C CA . PHE A 1 192 ? -2.03041 22.16427 10.94010 1.000 10.05623 192 PHE A CA 1
ATOM 1508 C C . PHE A 1 192 ? -2.24663 21.18833 9.79557 1.000 8.84739 192 PHE A C 1
ATOM 1509 O O . PHE A 1 192 ? -1.93089 19.99680 9.91647 1.000 9.75518 192 PHE A O 1
ATOM 1517 N N . HIS A 1 193 ? -2.76298 21.68592 8.67584 1.000 10.03338 193 HIS A N 1
ATOM 1518 C CA . HIS A 1 193 ? -2.86234 20.84973 7.48654 1.000 10.34149 193 HIS A CA 1
ATOM 1519 C C . HIS A 1 193 ? -2.92167 21.75111 6.26427 1.000 10.68062 193 HIS A C 1
ATOM 1520 O O . HIS A 1 193 ? -3.51531 22.83566 6.31693 1.000 10.09527 193 HIS A O 1
ATOM 1527 N N . GLY A 1 194 ? -2.29748 21.30045 5.17591 1.000 10.13626 194 GLY A N 1
ATOM 1528 C CA . GLY A 1 194 ? -2.37333 22.00489 3.89979 1.000 11.24272 194 GLY A CA 1
ATOM 1529 C C . GLY A 1 194 ? -3.59828 21.58508 3.09929 1.000 9.43034 194 GLY A C 1
ATOM 1530 O O . GLY A 1 194 ? -3.95128 20.40779 3.04481 1.000 10.89174 194 GLY A O 1
ATOM 1531 N N . THR A 1 195 ? -4.25048 22.57133 2.46733 1.000 11.29930 195 THR A N 1
ATOM 1532 C CA . THR A 1 195 ? -5.45327 22.26456 1.69689 1.000 10.75878 195 THR A CA 1
ATOM 1533 C C . THR A 1 195 ? -5.14743 21.61219 0.35554 1.000 11.52487 195 THR A C 1
ATOM 1534 O O . THR A 1 195 ? -6.07599 21.12368 -0.29530 1.000 13.25273 195 THR A O 1
ATOM 1538 N N . SER A 1 196 ? -3.88696 21.59339 -0.06665 1.000 11.19196 196 SER A N 1
ATOM 1539 C CA . SER A 1 196 ? -3.46616 20.91863 -1.29116 1.000 11.95551 196 SER A CA 1
ATOM 1540 C C . SER A 1 196 ? -2.48224 19.79978 -0.98499 1.000 11.58164 196 SER A C 1
ATOM 1541 O O . SER A 1 196 ? -1.49490 19.59051 -1.69304 1.000 12.58137 196 SER A O 1
ATOM 1544 N N . ASP A 1 197 ? -2.74927 19.07088 0.08763 1.000 11.24139 197 ASP A N 1
ATOM 1545 C CA . ASP A 1 197 ? -1.92197 17.94006 0.48392 1.000 9.29963 197 ASP A CA 1
ATOM 1546 C C . ASP A 1 197 ? -2.40749 16.71443 -0.28619 1.000 11.13498 197 ASP A C 1
ATOM 1547 O O . ASP A 1 197 ? -3.53612 16.25546 -0.09773 1.000 11.16076 197 ASP A O 1
ATOM 1552 N N . TYR A 1 198 ? -1.56230 16.20352 -1.18077 1.000 11.78550 198 TYR A N 1
ATOM 1553 C CA . TYR A 1 198 ? -1.88165 15.03394 -1.99061 1.000 10.97416 198 TYR A CA 1
ATOM 1554 C C . TYR A 1 198 ? -1.27420 13.75715 -1.43152 1.000 12.48431 198 TYR A C 1
ATOM 1555 O O . TYR A 1 198 ? -1.31371 12.71982 -2.09792 1.000 13.44137 198 TYR A O 1
ATOM 1564 N N . THR A 1 199 ? -0.69070 13.81463 -0.23714 1.000 11.88599 199 THR A N 1
ATOM 1565 C CA . THR A 1 199 ? -0.12841 12.65031 0.43398 1.000 12.02966 199 THR A CA 1
ATOM 1566 C C . THR A 1 199 ? -1.01199 12.19476 1.58528 1.000 11.87137 199 THR A C 1
ATOM 1567 O O . THR A 1 199 ? -1.42580 11.03601 1.62456 1.000 13.15471 199 THR A O 1
ATOM 1571 N N . VAL A 1 200 ? -1.29038 13.08369 2.53661 1.000 10.61831 200 VAL A N 1
ATOM 1572 C CA . VAL A 1 200 ? -2.30248 12.86723 3.56337 1.000 10.65366 200 VAL A CA 1
ATOM 1573 C C . VAL A 1 200 ? -3.38525 13.90052 3.29274 1.000 10.69185 200 VAL A C 1
ATOM 1574 O O . VAL A 1 200 ? -3.20418 15.08787 3.57856 1.000 10.87680 200 VAL A O 1
ATOM 1578 N N . TYR A 1 201 ? -4.48925 13.46092 2.68685 1.000 10.85025 201 TYR A N 1
ATOM 1579 C CA . TYR A 1 201 ? -5.52307 14.40479 2.28895 1.000 9.88045 201 TYR A CA 1
ATOM 1580 C C . TYR A 1 201 ? -6.05107 15.18683 3.48860 1.000 10.02318 201 TYR A C 1
ATOM 1581 O O . TYR A 1 201 ? -6.11198 14.65895 4.60644 1.000 9.89741 201 TYR A O 1
ATOM 1590 N N A PRO A 1 202 ? -6.43362 16.44988 3.28230 0.764 10.00758 202 PRO A N 1
ATOM 1591 N N B PRO A 1 202 ? -6.44280 16.44815 3.27415 0.236 10.06915 202 PRO A N 1
ATOM 1592 C CA A PRO A 1 202 ? -6.79382 17.31094 4.42090 0.764 10.64619 202 PRO A CA 1
ATOM 1593 C CA B PRO A 1 202 ? -6.81198 17.32110 4.40339 0.236 10.66912 202 PRO A CA 1
ATOM 1594 C C A PRO A 1 202 ? -8.00617 16.83794 5.20400 0.764 10.10563 202 PRO A C 1
ATOM 1595 C C B PRO A 1 202 ? -8.01187 16.84425 5.19824 0.236 10.16413 202 PRO A C 1
ATOM 1596 O O A PRO A 1 202 ? -8.16794 17.25834 6.35448 0.764 10.75219 202 PRO A O 1
ATOM 1597 O O B PRO A 1 202 ? -8.18797 17.29370 6.33727 0.236 10.79796 202 PRO A O 1
ATOM 1604 N N . VAL A 1 203 ? -8.84416 15.95819 4.64115 1.000 9.86385 203 VAL A N 1
ATOM 1605 C CA . VAL A 1 203 ? -9.91351 15.33248 5.42349 1.000 11.13203 203 VAL A CA 1
ATOM 1606 C C . VAL A 1 203 ? -9.36699 14.78540 6.73368 1.000 10.36802 203 VAL A C 1
ATOM 1607 O O . VAL A 1 203 ? -10.04148 14.82601 7.77036 1.000 10.79025 203 VAL A O 1
ATOM 1611 N N . ASN A 1 204 ? -8.11984 14.30912 6.71860 1.000 10.73992 204 ASN A N 1
ATOM 1612 C CA . ASN A 1 204 ? -7.50597 13.77011 7.92436 1.000 10.26520 204 ASN A CA 1
ATOM 1613 C C . ASN A 1 204 ? -7.30910 14.84137 8.99030 1.000 9.49634 204 ASN A C 1
ATOM 1614 O O . ASN A 1 204 ? -7.51590 14.57386 10.17673 1.000 10.16650 204 ASN A O 1
ATOM 1619 N N . GLY A 1 205 ? -6.89820 16.04979 8.59893 1.000 9.52660 205 GLY A N 1
ATOM 1620 C CA . GLY A 1 205 ? -6.77375 17.12447 9.57376 1.000 10.90283 205 GLY A CA 1
ATOM 1621 C C . GLY A 1 205 ? -8.11036 17.49231 10.19022 1.000 9.92139 205 GLY A C 1
ATOM 1622 O O . GLY A 1 205 ? -8.21441 17.71293 11.40176 1.000 10.24794 205 GLY A O 1
ATOM 1623 N N . HIS A 1 206 ? -9.15848 17.55199 9.36627 1.000 10.83017 206 HIS A N 1
ATOM 1624 C CA . HIS A 1 206 ? -10.49635 17.78935 9.90037 1.000 10.63539 206 HIS A CA 1
ATOM 1625 C C . HIS A 1 206 ? -10.89627 16.68952 10.87248 1.000 10.88455 206 HIS A C 1
ATOM 1626 O O . HIS A 1 206 ? -11.48013 16.96300 11.92757 1.000 10.65030 206 HIS A O 1
ATOM 1633 N N . GLN A 1 207 ? -10.58207 15.43821 10.53690 1.000 10.02281 207 GLN A N 1
ATOM 1634 C CA . GLN A 1 207 ? -10.93498 14.31998 11.40516 1.000 10.90166 207 GLN A CA 1
ATOM 1635 C C . GLN A 1 207 ? -10.18200 14.36547 12.72739 1.000 9.31282 207 GLN A C 1
ATOM 1636 O O . GLN A 1 207 ? -10.72421 13.94510 13.75879 1.000 9.48046 207 GLN A O 1
ATOM 1642 N N . VAL A 1 208 ? -8.92034 14.81187 12.72174 1.000 9.13498 208 VAL A N 1
ATOM 1643 C CA . VAL A 1 208 ? -8.18184 14.88635 13.98016 1.000 10.00263 208 VAL A CA 1
ATOM 1644 C C . VAL A 1 208 ? -8.95362 15.73279 14.98606 1.000 9.58775 208 VAL A C 1
ATOM 1645 O O . VAL A 1 208 ? -9.12509 15.35317 16.15285 1.000 9.39985 208 VAL A O 1
ATOM 1649 N N . ILE A 1 209 ? -9.44576 16.89129 14.53722 1.000 8.71075 209 ILE A N 1
ATOM 1650 C CA . ILE A 1 209 ? -10.23578 17.75948 15.41420 1.000 10.81430 209 ILE A CA 1
ATOM 1651 C C . ILE A 1 209 ? -11.53149 17.07381 15.85241 1.000 9.59733 209 ILE A C 1
ATOM 1652 O O . ILE A 1 209 ? -11.89414 17.10171 17.03359 1.000 10.06466 209 ILE A O 1
ATOM 1657 N N . SER A 1 210 ? -12.25645 16.45809 14.91086 1.000 9.26556 210 SER A N 1
ATOM 1658 C CA . SER A 1 210 ? -13.51231 15.80155 15.26513 1.000 10.91684 210 SER A CA 1
ATOM 1659 C C . SER A 1 210 ? -13.28266 14.64039 16.22289 1.000 10.59015 210 SER A C 1
ATOM 1660 O O . SER A 1 210 ? -14.06455 14.42134 17.15677 1.000 10.59104 210 SER A O 1
ATOM 1663 N N . GLN A 1 211 ? -12.21713 13.87822 15.99869 1.000 8.70188 211 GLN A N 1
ATOM 1664 C CA . GLN A 1 211 ? -11.89165 12.76761 16.88708 1.000 9.89402 211 GLN A CA 1
ATOM 1665 C C . GLN A 1 211 ? -11.55422 13.27268 18.28453 1.000 9.04047 211 GLN A C 1
ATOM 1666 O O . GLN A 1 211 ? -12.02867 12.71571 19.28201 1.000 9.94336 211 GLN A O 1
ATOM 1672 N N . TRP A 1 212 ? -10.76007 14.34986 18.37671 1.000 8.66627 212 TRP A N 1
ATOM 1673 C CA . TRP A 1 212 ? -10.39608 14.89907 19.68334 1.000 9.41234 212 TRP A CA 1
ATOM 1674 C C . TRP A 1 212 ? -11.55187 15.62993 20.36023 1.000 8.80337 212 TRP A C 1
ATOM 1675 O O . TRP A 1 212 ? -11.60510 15.67430 21.59350 1.000 8.87787 212 TRP A O 1
ATOM 1686 N N . ALA A 1 213 ? -12.47264 16.22886 19.59943 1.000 9.00501 213 ALA A N 1
ATOM 1687 C CA . ALA A 1 213 ? -13.68030 16.75698 20.23214 1.000 9.46381 213 ALA A CA 1
ATOM 1688 C C . ALA A 1 213 ? -14.39461 15.65360 21.00002 1.000 8.87070 213 ALA A C 1
ATOM 1689 O O . ALA A 1 213 ? -14.75547 15.81938 22.16938 1.000 9.33229 213 ALA A O 1
ATOM 1691 N N . GLN A 1 214 ? -14.57215 14.49508 20.36142 1.000 9.19529 214 GLN A N 1
ATOM 1692 C CA . GLN A 1 214 ? -15.23827 13.38213 21.02634 1.000 9.68405 214 GLN A CA 1
ATOM 1693 C C . GLN A 1 214 ? -14.42020 12.88012 22.21263 1.000 8.67247 214 GLN A C 1
ATOM 1694 O O . GLN A 1 214 ? -14.96261 12.67986 23.30807 1.000 10.57402 214 GLN A O 1
ATOM 1700 N N . THR A 1 215 ? -13.10950 12.68382 22.02891 1.000 9.29408 215 THR A N 1
ATOM 1701 C CA . THR A 1 215 ? -12.29575 12.17804 23.13377 1.000 10.19830 215 THR A CA 1
ATOM 1702 C C . THR A 1 215 ? -12.29696 13.15050 24.30348 1.000 8.26485 215 THR A C 1
ATOM 1703 O O . THR A 1 215 ? -12.45057 12.75684 25.46720 1.000 9.91996 215 THR A O 1
ATOM 1707 N N . ASN A 1 216 ? -12.11205 14.43218 24.01269 1.000 9.65618 216 ASN A N 1
ATOM 1708 C CA . ASN A 1 216 ? -12.05023 15.42224 25.07751 1.000 9.21556 216 ASN A CA 1
ATOM 1709 C C . ASN A 1 216 ? -13.40508 15.63820 25.72250 1.000 10.20213 216 ASN A C 1
ATOM 1710 O O . ASN A 1 216 ? -13.47525 15.98583 26.90529 1.000 11.52232 216 ASN A O 1
ATOM 1715 N N . ASP A 1 217 ? -14.48591 15.45074 24.96889 1.000 9.84214 217 ASP A N 1
ATOM 1716 C CA . ASP A 1 217 ? -15.80899 15.49727 25.57392 1.000 9.01867 217 ASP A CA 1
ATOM 1717 C C . ASP A 1 217 ? -15.99967 14.34573 26.55837 1.000 10.23838 217 ASP A C 1
ATOM 1718 O O . ASP A 1 217 ? -16.55686 14.53649 27.64598 1.000 10.70744 217 ASP A O 1
ATOM 1723 N N . ARG A 1 218 ? -15.53898 13.14570 26.20647 1.000 10.57873 218 ARG A N 1
ATOM 1724 C CA . ARG A 1 218 ? -15.62811 12.03734 27.15586 1.000 11.15306 218 ARG A CA 1
ATOM 1725 C C . ARG A 1 218 ? -14.73465 12.25130 28.36360 1.000 11.40174 218 ARG A C 1
ATOM 1726 O O . ARG A 1 218 ? -15.10262 11.87585 29.48294 1.000 12.80939 218 ARG A O 1
ATOM 1734 N N . ALA A 1 219 ? -13.55725 12.84879 28.16155 1.000 11.13922 219 ALA A N 1
ATOM 1735 C CA . ALA A 1 219 ? -12.56400 12.91952 29.22567 1.000 11.12961 219 ALA A CA 1
ATOM 1736 C C . ALA A 1 219 ? -12.77417 14.09087 30.17451 1.000 12.19614 219 ALA A C 1
ATOM 1737 O O . ALA A 1 219 ? -12.20780 14.07981 31.27318 1.000 15.46731 219 ALA A O 1
ATOM 1739 N N . GLY A 1 220 ? -13.54632 15.10232 29.79014 1.000 11.89998 220 GLY A N 1
ATOM 1740 C CA . GLY A 1 220 ? -13.73057 16.24139 30.67467 1.000 12.30829 220 GLY A CA 1
ATOM 1741 C C . GLY A 1 220 ? -14.45682 15.83568 31.94524 1.000 13.31496 220 GLY A C 1
ATOM 1742 O O . GLY A 1 220 ? -15.44072 15.08904 31.90896 1.000 13.69568 220 GLY A O 1
ATOM 1743 N N . ASP A 1 221 ? -13.95302 16.31233 33.08583 1.000 12.06827 221 ASP A N 1
ATOM 1744 C CA . ASP A 1 221 ? -14.63625 16.03340 34.34686 1.000 12.92103 221 ASP A CA 1
ATOM 1745 C C . ASP A 1 221 ? -16.07683 16.52470 34.35424 1.000 13.50489 221 ASP A C 1
ATOM 1746 O O . ASP A 1 221 ? -16.43926 17.49455 33.68133 1.000 14.92971 221 ASP A O 1
ATOM 1751 N N . GLY A 1 222 ? -16.90529 15.83420 35.13072 1.000 12.43855 222 GLY A N 1
ATOM 1752 C CA . GLY A 1 222 ? -18.27961 16.25446 35.31552 1.000 12.67420 222 GLY A CA 1
ATOM 1753 C C . GLY A 1 222 ? -19.22799 15.75738 34.24357 1.000 12.43347 222 GLY A C 1
ATOM 1754 O O . GLY A 1 222 ? -18.90233 15.75707 33.04854 1.000 15.86714 222 GLY A O 1
ATOM 1755 N N . VAL A 1 223 ? -20.42395 15.34092 34.65429 1.000 12.01127 223 VAL A N 1
ATOM 1756 C CA . VAL A 1 223 ? -21.36746 14.81209 33.67736 1.000 11.56634 223 VAL A CA 1
ATOM 1757 C C . VAL A 1 223 ? -22.03421 15.92587 32.87641 1.000 11.56895 223 VAL A C 1
ATOM 1758 O O . VAL A 1 223 ? -22.41736 15.71112 31.71999 1.000 12.00602 223 VAL A O 1
ATOM 1762 N N . ASP A 1 224 ? -22.18446 17.11994 33.45168 1.000 12.26520 224 ASP A N 1
ATOM 1763 C CA . ASP A 1 224 ? -22.81388 18.23111 32.75193 1.000 11.81044 224 ASP A CA 1
ATOM 1764 C C . ASP A 1 224 ? -21.87690 19.42578 32.60921 1.000 10.81694 224 ASP A C 1
ATOM 1765 O O . ASP A 1 224 ? -22.35475 20.55225 32.44892 1.000 13.11713 224 ASP A O 1
ATOM 1770 N N . ASN A 1 225 ? -20.56259 19.21549 32.67682 1.000 11.40678 225 ASN A N 1
ATOM 1771 C CA . ASN A 1 225 ? -19.60256 20.30511 32.59591 1.000 11.59575 225 ASN A CA 1
ATOM 1772 C C . ASN A 1 225 ? -18.46399 19.91645 31.67358 1.000 11.17092 225 ASN A C 1
ATOM 1773 O O . ASN A 1 225 ? -18.25163 18.74316 31.37097 1.000 11.46804 225 ASN A O 1
ATOM 1778 N N . ASN A 1 226 ? -17.71933 20.92804 31.24244 1.000 11.44148 226 ASN A N 1
ATOM 1779 C CA . ASN A 1 226 ? -16.49181 20.72437 30.47973 1.000 11.13605 226 ASN A CA 1
ATOM 1780 C C . ASN A 1 226 ? -16.73523 20.03810 29.13875 1.000 11.36855 226 ASN A C 1
ATOM 1781 O O . ASN A 1 226 ? -15.84004 19.38132 28.59290 1.000 11.68450 226 ASN A O 1
ATOM 1786 N N . HIS A 1 227 ? -17.93385 20.18856 28.58247 1.000 10.78133 227 HIS A N 1
ATOM 1787 C CA . HIS A 1 227 ? -18.22133 19.57071 27.29922 1.000 10.04848 227 HIS A CA 1
ATOM 1788 C C . HIS A 1 227 ? -17.58288 20.34820 26.15682 1.000 9.56729 227 HIS A C 1
ATOM 1789 O O . HIS A 1 227 ? -17.28097 21.53794 26.27064 1.000 10.42883 227 HIS A O 1
ATOM 1796 N N . ILE A 1 228 ? -17.39312 19.65588 25.03665 1.000 9.91627 228 ILE A N 1
ATOM 1797 C CA . ILE A 1 228 ? -16.75312 20.26521 23.87748 1.000 11.47853 228 ILE A CA 1
ATOM 1798 C C . ILE A 1 228 ? -17.20138 19.54454 22.61821 1.000 11.49741 228 ILE A C 1
ATOM 1799 O O . ILE A 1 228 ? -17.37181 18.31753 22.60668 1.000 11.40282 228 ILE A O 1
ATOM 1804 N N . ASP A 1 229 ? -17.37615 20.31586 21.55130 1.000 11.75310 229 ASP A N 1
ATOM 1805 C CA . ASP A 1 229 ? -17.74207 19.78979 20.24278 1.000 10.08022 229 ASP A CA 1
ATOM 1806 C C . ASP A 1 229 ? -16.70714 20.19666 19.19166 1.000 9.57618 229 ASP A C 1
ATOM 1807 O O . ASP A 1 229 ? -15.69854 20.85490 19.47832 1.000 10.61360 229 ASP A O 1
ATOM 1812 N N . ASP A 1 230 ? -16.97050 19.78350 17.95319 1.000 10.32065 230 ASP A N 1
ATOM 1813 C CA . ASP A 1 230 ? -16.11554 20.10233 16.82087 1.000 9.96726 230 ASP A CA 1
ATOM 1814 C C . ASP A 1 230 ? -16.68253 21.22251 15.95698 1.000 11.61364 230 ASP A C 1
ATOM 1815 O O . ASP A 1 230 ? -16.36061 21.29905 14.76753 1.000 12.27906 230 ASP A O 1
ATOM 1820 N N . GLN A 1 231 ? -17.52383 22.08522 16.52352 1.000 11.15007 231 GLN A N 1
ATOM 1821 C CA . GLN A 1 231 ? -18.04574 23.24897 15.81522 1.000 12.21976 231 GLN A CA 1
ATOM 1822 C C . GLN A 1 231 ? -17.16174 24.44370 16.14977 1.000 12.60488 231 GLN A C 1
ATOM 1823 O O . GLN A 1 231 ? -17.00520 24.79113 17.32688 1.000 12.66941 231 GLN A O 1
ATOM 1829 N N . ALA A 1 232 ? -16.56988 25.06321 15.12999 1.000 12.30102 232 ALA A N 1
ATOM 1830 C CA . ALA A 1 232 ? -15.64953 26.15947 15.38987 1.000 12.87818 232 ALA A CA 1
ATOM 1831 C C . ALA A 1 232 ? -16.38992 27.33283 16.01218 1.000 13.04556 232 ALA A C 1
ATOM 1832 O O . ALA A 1 232 ? -17.41458 27.78506 15.49063 1.000 16.05373 232 ALA A O 1
ATOM 1834 N N . ASP A 1 233 ? -15.88165 27.80859 17.14744 1.000 12.44170 233 ASP A N 1
ATOM 1835 C CA . ASP A 1 233 ? -16.47510 28.96244 17.80143 1.000 10.81271 233 ASP A CA 1
ATOM 1836 C C . ASP A 1 233 ? -16.00669 30.26024 17.16579 1.000 12.75769 233 ASP A C 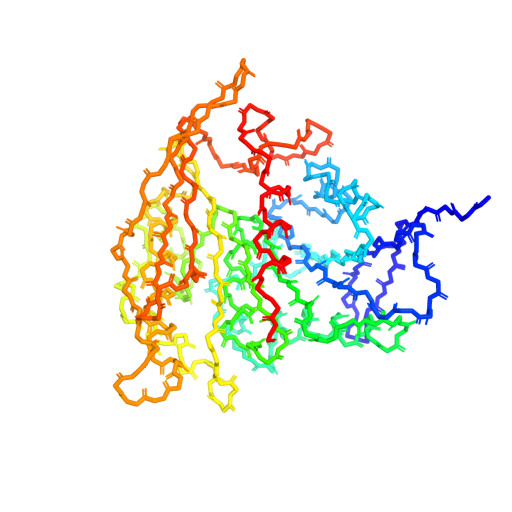1
ATOM 1837 O O . ASP A 1 233 ? -16.74892 31.25299 17.15983 1.000 12.92768 233 ASP A O 1
ATOM 1842 N N . VAL A 1 234 ? -14.77734 30.27558 16.65477 1.000 11.99047 234 VAL A N 1
ATOM 1843 C CA . VAL A 1 234 ? -14.17751 31.45216 16.03920 1.000 12.37506 234 VAL A CA 1
ATOM 1844 C C . VAL A 1 234 ? -13.46426 31.00060 14.77373 1.000 13.14007 234 VAL A C 1
ATOM 1845 O O . VAL A 1 234 ? -12.77537 29.97294 14.77259 1.000 11.86758 234 VAL A O 1
ATOM 1849 N N . THR A 1 235 ? -13.65025 31.75276 13.69309 1.000 13.50986 235 THR A N 1
ATOM 1850 C CA . THR A 1 235 ? -12.95858 31.52866 12.43182 1.000 14.79838 235 THR A CA 1
ATOM 1851 C C . THR A 1 235 ? -12.14016 32.77230 12.15447 1.000 14.70546 235 THR A C 1
ATOM 1852 O O . THR A 1 235 ? -12.70281 33.86085 11.98476 1.000 16.26920 235 THR A O 1
ATOM 1856 N N . MET A 1 236 ? -10.82693 32.63332 12.15163 1.000 13.44183 236 MET A N 1
ATOM 1857 C CA . MET A 1 236 ? -9.97661 33.77565 11.88643 1.000 15.96992 236 MET A CA 1
ATOM 1858 C C . MET A 1 236 ? -9.10641 33.59475 10.64527 1.000 15.51078 236 MET A C 1
ATOM 1859 O O . MET A 1 236 ? -8.77752 32.47171 10.25239 1.000 16.45908 236 MET A O 1
ATOM 1864 N N A ASN A 1 237 ? -8.79454 34.69422 9.96005 0.462 13.87624 237 ASN A N 1
ATOM 1865 N N B ASN A 1 237 ? -8.83592 34.71345 9.99378 0.538 13.82735 237 ASN A N 1
ATOM 1866 C CA A ASN A 1 237 ? -8.17299 34.62057 8.63655 0.462 16.58548 237 ASN A CA 1
ATOM 1867 C CA B ASN A 1 237 ? -8.11869 34.73662 8.73426 0.538 16.60979 237 ASN A CA 1
ATOM 1868 C C A ASN A 1 237 ? -6.74497 35.15274 8.66854 0.462 17.12116 237 ASN A C 1
ATOM 1869 C C B ASN A 1 237 ? -6.65085 35.02939 8.98731 0.538 17.61825 237 ASN A C 1
ATOM 1870 O O A ASN A 1 237 ? -6.52016 36.32566 8.98239 0.462 18.13687 237 ASN A O 1
ATOM 1871 O O B ASN A 1 237 ? -6.30283 35.87252 9.81833 0.538 21.54565 237 ASN A O 1
ATOM 1880 N N . GLY A 1 238 ? -5.79100 34.29768 8.29736 1.000 14.19655 238 GLY A N 1
ATOM 1881 C CA . GLY A 1 238 ? -4.38261 34.60391 8.37527 1.000 17.33081 238 GLY A CA 1
ATOM 1882 C C . GLY A 1 238 ? -3.77195 34.85042 7.01582 1.000 12.60918 238 GLY A C 1
ATOM 1883 O O . GLY A 1 238 ? -4.27797 34.37104 5.99725 1.000 13.59489 238 GLY A O 1
ATOM 1884 N N . SER A 1 239 ? -2.67551 35.59846 6.99196 1.000 15.14059 239 SER A N 1
ATOM 1885 C CA . SER A 1 239 ? -1.98913 35.88929 5.74264 1.000 14.82990 239 SER A CA 1
ATOM 1886 C C . SER A 1 239 ? -0.51737 36.09136 6.06220 1.000 15.46493 239 SER A C 1
ATOM 1887 O O . SER A 1 239 ? -0.17609 36.93800 6.89135 1.000 20.06999 239 SER A O 1
ATOM 1890 N N . VAL A 1 240 ? 0.34594 35.31071 5.42534 1.000 15.95903 240 VAL A N 1
ATOM 1891 C CA . VAL A 1 240 ? 1.78957 35.49657 5.52367 1.000 14.82436 240 VAL A CA 1
ATOM 1892 C C . VAL A 1 240 ? 2.20511 36.50552 4.45706 1.000 16.99380 240 VAL A C 1
ATOM 1893 O O . VAL A 1 240 ? 1.89997 36.29134 3.27210 1.000 16.58287 240 VAL A O 1
ATOM 1897 N N . PRO A 1 241 ? 2.87231 37.60112 4.82229 1.000 19.57900 241 PRO A N 1
ATOM 1898 C CA . PRO A 1 241 ? 3.37740 38.53188 3.80642 1.000 22.32244 241 PRO A CA 1
ATOM 1899 C C . PRO A 1 241 ? 4.27155 37.80274 2.81629 1.000 21.50528 241 PRO A C 1
ATOM 1900 O O . PRO A 1 241 ? 5.20440 37.09250 3.20064 1.000 23.19738 241 PRO A O 1
ATOM 1904 N N . ASN A 1 242 ? 3.95648 37.96294 1.53155 1.000 23.00095 242 ASN A N 1
ATOM 1905 C CA . ASN A 1 242 ? 4.66554 37.29698 0.44404 1.000 24.19319 242 ASN A CA 1
ATOM 1906 C C . ASN A 1 242 ? 4.54546 35.77834 0.51587 1.000 24.59905 242 ASN A C 1
ATOM 1907 O O . ASN A 1 242 ? 5.35401 35.06102 -0.08036 1.000 25.44077 242 ASN A O 1
ATOM 1912 N N . GLY A 1 243 ? 3.53998 35.28163 1.23858 1.000 16.79853 243 GLY A N 1
ATOM 1913 C CA . GLY A 1 243 ? 3.34647 33.85548 1.41759 1.000 16.07858 243 GLY A CA 1
ATOM 1914 C C . GLY A 1 243 ? 1.89558 33.43115 1.31355 1.000 15.20511 243 GLY A C 1
ATOM 1915 O O . GLY A 1 243 ? 1.11007 34.03429 0.57175 1.000 16.63278 243 GLY A O 1
ATOM 1916 N N . ARG A 1 244 ? 1.52395 32.39221 2.04899 1.000 12.85557 244 ARG A N 1
ATOM 1917 C CA . ARG A 1 244 ? 0.20615 31.79999 1.91044 1.000 12.84599 244 ARG A CA 1
ATOM 1918 C C . ARG A 1 244 ? -0.79666 32.45110 2.84928 1.000 12.70105 244 ARG A C 1
ATOM 1919 O O . ARG A 1 244 ? -0.44792 33.02191 3.88542 1.000 12.82821 244 ARG A O 1
ATOM 1927 N N . THR A 1 245 ? -2.06344 32.32783 2.47398 1.000 11.64164 245 THR A N 1
ATOM 1928 C CA . THR A 1 245 ? -3.16417 32.60738 3.38209 1.000 12.22633 245 THR A CA 1
ATOM 1929 C C . THR A 1 245 ? -3.56693 31.32864 4.10249 1.000 12.03734 245 THR A C 1
ATOM 1930 O O . THR A 1 245 ? -3.22527 30.21215 3.69435 1.000 11.76037 245 THR A O 1
ATOM 1934 N N . TYR A 1 246 ? -4.30959 31.50463 5.18890 1.000 12.19734 246 TYR A N 1
ATOM 1935 C CA . TYR A 1 246 ? -4.74939 30.36988 5.97806 1.000 11.46312 246 TYR A CA 1
ATOM 1936 C C . TYR A 1 246 ? -5.96672 30.77511 6.78520 1.000 11.94856 246 TYR A C 1
ATOM 1937 O O . TYR A 1 246 ? -6.25551 31.96451 6.96707 1.000 12.43358 246 TYR A O 1
ATOM 1946 N N . THR A 1 247 ? -6.68376 29.76155 7.25779 1.000 11.76350 247 THR A N 1
ATOM 1947 C CA . THR A 1 247 ? -7.79515 29.93788 8.17888 1.000 14.56432 247 THR A CA 1
ATOM 1948 C C . THR A 1 247 ? -7.44356 29.24521 9.48589 1.000 12.85026 247 THR A C 1
ATOM 1949 O O . THR A 1 247 ? -6.92942 28.11825 9.48836 1.000 12.04612 247 THR A O 1
ATOM 1953 N N . ARG A 1 248 ? -7.71553 29.92747 10.59105 1.000 12.32294 248 ARG A N 1
ATOM 1954 C CA . ARG A 1 248 ? -7.42210 29.44308 11.93041 1.000 12.52214 248 ARG A CA 1
ATOM 1955 C C . ARG A 1 248 ? -8.74389 29.34587 12.67320 1.000 12.05821 248 ARG A C 1
ATOM 1956 O O . ARG A 1 248 ? -9.42331 30.36023 12.88585 1.000 11.26158 248 ARG A O 1
ATOM 1964 N N . TYR A 1 249 ? -9.12337 28.13051 13.03164 1.000 10.70168 249 TYR A N 1
ATOM 1965 C CA . TYR A 1 249 ? -10.36803 27.88051 13.73662 1.000 10.73902 249 TYR A CA 1
ATOM 1966 C C . TYR A 1 249 ? -10.07703 27.59476 15.19612 1.000 10.25723 249 TYR A C 1
ATOM 1967 O O . TYR A 1 249 ? -9.16324 26.82742 15.50788 1.000 10.72364 249 TYR A O 1
ATOM 1976 N N . LEU A 1 250 ? -10.88116 28.18017 16.08185 1.000 10.25344 250 LEU A N 1
ATOM 1977 C CA . LEU A 1 250 ? -10.76620 27.97547 17.52030 1.000 10.08922 250 LEU A CA 1
ATOM 1978 C C . LEU A 1 250 ? -11.97898 27.19161 17.99905 1.000 10.88801 250 LEU A C 1
ATOM 1979 O O . LEU A 1 250 ? -13.11754 27.53189 17.64861 1.000 11.37106 250 LEU A O 1
ATOM 1984 N N . TYR A 1 251 ? -11.73301 26.15206 18.80429 1.000 9.36085 251 TYR A N 1
ATOM 1985 C CA . TYR A 1 251 ? -12.77346 25.28945 19.35951 1.000 8.63351 251 TYR A CA 1
ATOM 1986 C C . TYR A 1 251 ? -12.76959 25.46839 20.86723 1.000 9.51414 251 TYR A C 1
ATOM 1987 O O . TYR A 1 251 ? -11.79162 25.11943 21.53707 1.000 9.33801 251 TYR A O 1
ATOM 1996 N N . LYS A 1 252 ? -13.85380 26.03213 21.39146 1.000 8.97315 252 LYS A N 1
ATOM 1997 C CA . LYS A 1 252 ? -13.97588 26.28156 22.81534 1.000 9.14024 252 LYS A CA 1
ATOM 1998 C C . LYS A 1 252 ? -14.77145 25.18281 23.50714 1.000 10.54183 252 LYS A C 1
ATOM 1999 O O . LYS A 1 252 ? -15.64924 24.55105 22.91576 1.000 12.24313 252 LYS A O 1
ATOM 2005 N N . ASP A 1 253 ? -14.46502 24.98249 24.78031 1.000 10.30208 253 ASP A N 1
ATOM 2006 C CA . ASP A 1 253 ? -15.25839 24.10586 25.61503 1.000 11.26829 253 ASP A CA 1
ATOM 2007 C C . ASP A 1 253 ? -16.41458 24.87960 26.23576 1.000 10.22401 253 ASP A C 1
ATOM 2008 O O . ASP A 1 253 ? -16.61963 26.07205 25.99180 1.000 11.45068 253 ASP A O 1
ATOM 2013 N N . GLN A 1 254 ? -17.18577 24.15764 27.04618 1.000 10.81783 254 GLN A N 1
ATOM 2014 C CA . GLN A 1 254 ? -18.37641 24.69858 27.68415 1.000 12.06488 254 GLN A CA 1
ATOM 2015 C C . GLN A 1 254 ? -18.07440 25.93578 28.51737 1.000 11.64028 254 GLN A C 1
ATOM 2016 O O . GLN A 1 254 ? -18.94090 26.80494 28.66979 1.000 14.29323 254 GLN A O 1
ATOM 2022 N N . ASN A 1 255 ? -16.85653 26.03881 29.05099 1.000 11.61291 255 ASN A N 1
ATOM 2023 C CA . ASN A 1 255 ? -16.45701 27.17443 29.87459 1.000 13.71908 255 ASN A CA 1
ATOM 2024 C C . ASN A 1 255 ? -16.02398 28.37461 29.05523 1.000 13.31865 255 ASN A C 1
ATOM 2025 O O . ASN A 1 255 ? -15.72108 29.42607 29.63447 1.000 14.68547 255 ASN A O 1
ATOM 2030 N N . GLY A 1 256 ? -15.98094 28.24437 27.73697 1.000 11.21451 256 GLY A N 1
ATOM 2031 C CA . GLY A 1 256 ? -15.49921 29.30455 26.88080 1.000 13.35398 256 GLY A CA 1
ATOM 2032 C C . GLY A 1 256 ? -14.00534 29.33820 26.65731 1.000 11.66670 256 GLY A C 1
ATOM 2033 O O . GLY A 1 256 ? -13.50953 30.29452 26.05059 1.000 14.07712 256 GLY A O 1
ATOM 2034 N N . ASN A 1 257 ? -13.26728 28.33310 27.12024 1.000 11.49704 257 ASN A N 1
ATOM 2035 C CA . ASN A 1 257 ? -11.82344 28.30173 26.93621 1.000 12.36359 257 ASN A CA 1
ATOM 2036 C C . ASN A 1 257 ? -11.49472 27.59998 25.63202 1.000 10.27821 257 ASN A C 1
ATOM 2037 O O . ASN A 1 257 ? -12.10321 26.57444 25.30028 1.000 11.39997 257 ASN A O 1
ATOM 2042 N N . VAL A 1 258 ? -10.52535 28.14162 24.89695 1.000 11.63264 258 VAL A N 1
ATOM 2043 C CA . VAL A 1 258 ? -10.06945 27.47836 23.67932 1.000 11.96582 258 VAL A CA 1
ATOM 2044 C C . VAL A 1 258 ? -9.32143 26.21502 24.07203 1.000 10.97211 258 VAL A C 1
ATOM 2045 O O . VAL A 1 258 ? -8.32874 26.26776 24.80863 1.000 13.04301 258 VAL A O 1
ATOM 2049 N N . VAL A 1 259 ? -9.79603 25.07580 23.58008 1.000 10.40486 259 VAL A N 1
ATOM 2050 C CA . VAL A 1 259 ? -9.17593 23.79260 23.85176 1.000 10.83985 259 VAL A CA 1
ATOM 2051 C C . VAL A 1 259 ? -8.51793 23.19230 22.61352 1.000 8.53644 259 VAL A C 1
ATOM 2052 O O . VAL A 1 259 ? -7.55602 22.42749 22.74461 1.000 10.65313 259 VAL A O 1
ATOM 2056 N N . MET A 1 260 ? -9.00156 23.51763 21.41718 1.000 8.81388 260 MET A N 1
ATOM 2057 C CA . MET A 1 260 ? -8.38376 23.06132 20.18197 1.000 9.39760 260 MET A CA 1
ATOM 2058 C C . MET A 1 260 ? -8.30653 24.17698 19.15953 1.000 9.09709 260 MET A C 1
ATOM 2059 O O . MET A 1 260 ? -9.09152 25.12635 19.19281 1.000 9.61205 260 MET A O 1
ATOM 2064 N N . GLU A 1 261 ? -7.32731 24.05380 18.26069 1.000 8.96540 261 GLU A N 1
ATOM 2065 C CA . GLU A 1 261 ? -7.18401 24.96583 17.13792 1.000 9.33718 261 GLU A CA 1
ATOM 2066 C C . GLU A 1 261 ? -6.87719 24.15228 15.89186 1.000 8.73951 261 GLU A C 1
ATOM 2067 O O . GLU A 1 261 ? -6.19911 23.12054 15.96101 1.000 9.58564 261 GLU A O 1
ATOM 2073 N N . LYS A 1 262 ? -7.35571 24.63132 14.74723 1.000 9.09853 262 LYS A N 1
ATOM 2074 C CA . LYS A 1 262 ? -7.07295 24.01808 13.45368 1.000 9.77589 262 LYS A CA 1
ATOM 2075 C C . LYS A 1 262 ? -6.64578 25.10802 12.48640 1.000 9.76958 262 LYS A C 1
ATOM 2076 O O . LYS A 1 262 ? -7.36335 26.09791 12.30865 1.000 10.48439 262 LYS A O 1
ATOM 2082 N N . ILE A 1 263 ? -5.46388 24.95000 11.89336 1.000 9.64565 263 ILE A N 1
ATOM 2083 C CA . ILE A 1 263 ? -4.93780 25.90451 10.92256 1.000 10.33154 263 ILE A CA 1
ATOM 2084 C C . ILE A 1 263 ? -4.85996 25.18300 9.58317 1.000 10.83487 263 ILE A C 1
ATOM 2085 O O . ILE A 1 263 ? -4.04555 24.26031 9.40994 1.000 10.47005 263 ILE A O 1
ATOM 2090 N N . MET A 1 264 ? -5.71551 25.58703 8.64478 1.000 10.35880 264 MET A N 1
ATOM 2091 C CA . MET A 1 264 ? -5.71001 25.09707 7.26771 1.000 10.92824 264 MET A CA 1
ATOM 2092 C C . MET A 1 264 ? -4.96568 26.10073 6.39633 1.000 10.79575 264 MET A C 1
ATOM 2093 O O . MET A 1 264 ? -5.40274 27.24931 6.25551 1.000 11.65428 264 MET A O 1
ATOM 2098 N N . VAL A 1 265 ? -3.83935 25.67881 5.83284 1.000 11.19533 265 VAL A N 1
ATOM 2099 C CA . VAL A 1 265 ? -2.97271 26.56024 5.05311 1.000 10.77964 265 VAL A CA 1
ATOM 2100 C C . VAL A 1 265 ? -3.31552 26.39932 3.57647 1.000 11.13531 265 VAL A C 1
ATOM 2101 O O . VAL A 1 265 ? -3.18476 25.30651 3.00957 1.000 11.16131 265 VAL A O 1
ATOM 2105 N N . ASN A 1 266 ? -3.75064 27.49019 2.94624 1.000 11.06643 266 ASN A N 1
ATOM 2106 C CA . ASN A 1 266 ? -4.30578 27.41094 1.60018 1.000 12.17388 266 ASN A CA 1
ATOM 2107 C C . ASN A 1 266 ? -3.22312 27.09967 0.57485 1.000 10.21846 266 ASN A C 1
ATOM 2108 O O . ASN A 1 266 ? -2.25589 27.84845 0.43213 1.000 11.10145 266 ASN A O 1
ATOM 2113 N N . GLY A 1 267 ? -3.39204 25.98778 -0.13272 1.000 11.04266 267 GLY A N 1
ATOM 2114 C CA . GLY A 1 267 ? -2.48146 25.60211 -1.18641 1.000 12.71568 267 GLY A CA 1
ATOM 2115 C C . GLY A 1 267 ? -1.23181 24.89213 -0.72289 1.000 11.88708 267 GLY A C 1
ATOM 2116 O O . GLY A 1 267 ? -0.42486 24.47888 -1.56892 1.000 12.79664 267 GLY A O 1
ATOM 2117 N N . MET A 1 268 ? -1.03597 24.73112 0.58707 1.000 10.66786 268 MET A N 1
ATOM 2118 C CA . MET A 1 268 ? 0.15353 24.05339 1.08038 1.000 10.86530 268 MET A CA 1
ATOM 2119 C C . MET A 1 268 ? 0.01441 22.55482 0.84836 1.000 10.19299 268 MET A C 1
ATOM 2120 O O . MET A 1 268 ? -1.08575 21.99591 0.91945 1.000 10.47748 268 MET A O 1
ATOM 2125 N N . GLY A 1 269 ? 1.12688 21.91824 0.52024 1.000 10.89110 269 GLY A N 1
ATOM 2126 C CA . GLY A 1 269 ? 1.17967 20.47599 0.36148 1.000 11.52073 269 GLY A CA 1
ATOM 2127 C C . GLY A 1 269 ? 1.46957 19.76034 1.66163 1.000 9.46716 269 GLY A C 1
ATOM 2128 O O . GLY A 1 269 ? 1.12630 20.22976 2.75277 1.000 10.76492 269 GLY A O 1
ATOM 2129 N N . HIS A 1 270 ? 2.11186 18.60222 1.55023 1.000 9.91821 270 HIS A N 1
ATOM 2130 C CA . HIS A 1 270 ? 2.45734 17.79604 2.71477 1.000 10.57691 270 HIS A CA 1
ATOM 2131 C C . HIS A 1 270 ? 3.78466 18.31252 3.24846 1.000 10.68615 270 HIS A C 1
ATOM 2132 O O . HIS A 1 270 ? 4.84972 17.94073 2.75099 1.000 11.38795 270 HIS A O 1
ATOM 2139 N N . ALA A 1 271 ? 3.72581 19.16535 4.27067 1.000 10.74714 271 ALA A N 1
ATOM 2140 C CA . ALA A 1 271 ? 4.91273 19.86839 4.73704 1.000 10.74311 271 ALA A CA 1
ATOM 2141 C C . ALA A 1 271 ? 4.61199 20.47762 6.09257 1.000 10.10445 271 ALA A C 1
ATOM 2142 O O . ALA A 1 271 ? 3.45219 20.77312 6.40111 1.000 10.87273 271 ALA A O 1
ATOM 2144 N N . TRP A 1 272 ? 5.66719 20.67285 6.88278 1.000 9.45719 272 TRP A N 1
ATOM 2145 C CA . TRP A 1 272 ? 5.57832 21.51923 8.06337 1.000 10.58998 272 TRP A CA 1
ATOM 2146 C C . TRP A 1 272 ? 5.38927 22.96243 7.61989 1.000 10.51835 272 TRP A C 1
ATOM 2147 O O . TRP A 1 272 ? 6.09465 23.44323 6.72589 1.000 12.24481 272 TRP A O 1
ATOM 2158 N N . SER A 1 273 ? 4.43013 23.64992 8.22666 1.000 10.00874 273 SER A N 1
ATOM 2159 C CA . SER A 1 273 ? 4.12909 25.01471 7.82281 1.000 10.78567 273 SER A CA 1
ATOM 2160 C C . SER A 1 273 ? 5.19246 25.97597 8.34467 1.000 9.55976 273 SER A C 1
ATOM 2161 O O . SER A 1 273 ? 5.53516 25.95971 9.53156 1.000 10.67441 273 SER A O 1
ATOM 2164 N N . GLY A 1 274 ? 5.67957 26.85079 7.46598 1.000 12.64127 274 GLY A N 1
ATOM 2165 C CA . GLY A 1 274 ? 6.74731 27.75795 7.83927 1.000 11.74825 274 GLY A CA 1
ATOM 2166 C C . GLY A 1 274 ? 8.09297 27.05178 7.80164 1.000 11.60193 274 GLY A C 1
ATOM 2167 O O . GLY A 1 274 ? 8.31157 26.11254 7.02676 1.000 12.76922 274 GLY A O 1
ATOM 2168 N N . GLY A 1 275 ? 8.99963 27.50724 8.65864 1.000 12.61663 275 GLY A N 1
ATOM 2169 C CA . GLY A 1 275 ? 10.28323 26.84452 8.79183 1.000 11.81754 275 GLY A CA 1
ATOM 2170 C C . GLY A 1 275 ? 11.27309 27.21491 7.70229 1.000 12.87630 275 GLY A C 1
ATOM 2171 O O . GLY A 1 275 ? 11.19674 28.27891 7.07224 1.000 15.03148 275 GLY A O 1
ATOM 2172 N N . SER A 1 276 ? 12.20817 26.29256 7.46418 1.000 11.59586 276 SER A N 1
ATOM 2173 C CA . SER A 1 276 ? 13.38017 26.57718 6.65270 1.000 12.85627 276 SER A CA 1
ATOM 2174 C C . SER A 1 276 ? 13.57546 25.50568 5.59000 1.000 11.60013 276 SER A C 1
ATOM 2175 O O . SER A 1 276 ? 13.31320 24.32156 5.81948 1.000 12.81868 276 SER A O 1
ATOM 2178 N N . THR A 1 277 ? 14.08136 25.92727 4.42442 1.000 12.24816 277 THR A N 1
ATOM 2179 C CA . THR A 1 277 ? 14.48441 24.98178 3.38678 1.000 14.48536 277 THR A CA 1
ATOM 2180 C C . THR A 1 277 ? 15.69302 24.15325 3.79674 1.000 13.61691 277 THR A C 1
ATOM 2181 O O . THR A 1 277 ? 16.08136 23.24783 3.05250 1.000 14.55169 277 THR A O 1
ATOM 2185 N N . ALA A 1 278 ? 16.30099 24.44377 4.94766 1.000 12.74690 278 ALA A N 1
ATOM 2186 C CA . ALA A 1 278 ? 17.40658 23.63181 5.43815 1.000 13.42125 278 ALA A CA 1
ATOM 2187 C C . ALA A 1 278 ? 16.96693 22.22126 5.81376 1.000 13.15813 278 ALA A C 1
ATOM 2188 O O . ALA A 1 278 ? 17.81782 21.33650 5.96220 1.000 13.91347 278 ALA A O 1
ATOM 2190 N N . GLY A 1 279 ? 15.66845 21.99622 5.99041 1.000 10.99164 279 GLY A N 1
ATOM 2191 C CA . GLY A 1 279 ? 15.15093 20.66852 6.24955 1.000 11.79534 279 GLY A CA 1
ATOM 2192 C C . GLY A 1 279 ? 14.14580 20.25613 5.19700 1.000 10.42890 279 GLY A C 1
ATOM 2193 O O . GLY A 1 279 ? 13.56105 21.11132 4.52140 1.000 12.45288 279 GLY A O 1
ATOM 2194 N N . THR A 1 280 ? 13.92952 18.95532 5.05065 1.000 10.21737 280 THR A N 1
ATOM 2195 C CA 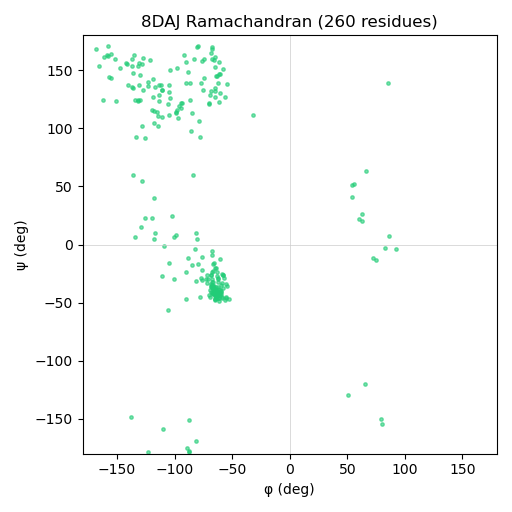. THR A 1 280 ? 12.96947 18.45292 4.08382 1.000 11.69494 280 THR A CA 1
ATOM 2196 C C . THR A 1 280 ? 11.55162 18.68786 4.58592 1.000 8.58652 280 THR A C 1
ATOM 2197 O O . THR A 1 280 ? 11.30618 18.87078 5.78234 1.000 10.04888 280 THR A O 1
ATOM 2201 N N . TYR A 1 281 ? 10.60842 18.66174 3.65185 1.000 10.93920 281 TYR A N 1
ATOM 2202 C CA . TYR A 1 281 ? 9.18671 18.69667 3.97672 1.000 10.94687 281 TYR A CA 1
ATOM 2203 C C . TYR A 1 281 ? 8.81664 19.90450 4.83749 1.000 10.48841 281 TYR A C 1
ATOM 2204 O O . TYR A 1 281 ? 8.16827 19.77905 5.88301 1.000 10.66486 281 TYR A O 1
ATOM 2213 N N . THR A 1 282 ? 9.21227 21.09552 4.37828 1.000 10.53972 282 THR A N 1
ATOM 2214 C CA . THR A 1 282 ? 8.75663 22.34434 4.96416 1.000 10.35454 282 THR A CA 1
ATOM 2215 C C . THR A 1 282 ? 8.19784 23.22774 3.85761 1.000 11.40017 282 THR A C 1
ATOM 2216 O O . THR A 1 282 ? 8.50828 23.05228 2.67274 1.000 12.38668 282 THR A O 1
ATOM 2220 N N . ASP A 1 283 ? 7.38872 24.20481 4.25493 1.000 10.63838 283 ASP A N 1
ATOM 2221 C CA . ASP A 1 283 ? 6.88503 25.21873 3.32925 1.000 10.59827 283 ASP A CA 1
ATOM 2222 C C . ASP A 1 283 ? 7.05279 26.57861 3.98741 1.000 11.73984 283 ASP A C 1
ATOM 2223 O O . ASP A 1 283 ? 6.16320 27.04974 4.70735 1.000 11.49490 283 ASP A O 1
ATOM 2228 N N . PRO A 1 284 ? 8.17524 27.25176 3.73918 1.000 11.79816 284 PRO A N 1
ATOM 2229 C CA . PRO A 1 284 ? 8.41482 28.55939 4.36728 1.000 12.80601 284 PRO A CA 1
ATOM 2230 C C . PRO A 1 284 ? 7.38790 29.62600 4.02606 1.000 12.49650 284 PRO A C 1
ATOM 2231 O O . PRO A 1 284 ? 7.37823 30.66679 4.69751 1.000 14.46872 284 PRO A O 1
ATOM 2235 N N . ALA A 1 285 ? 6.53316 29.41121 3.02602 1.000 12.41276 285 ALA A N 1
ATOM 2236 C CA . ALA A 1 285 ? 5.48487 30.37784 2.71519 1.000 11.89675 285 ALA A CA 1
ATOM 2237 C C . ALA A 1 285 ? 4.28608 30.26361 3.64834 1.000 11.94572 285 ALA A C 1
ATOM 2238 O O . ALA A 1 285 ? 3.47136 31.19111 3.70899 1.000 13.09716 285 ALA A O 1
ATOM 2240 N N . GLY A 1 286 ? 4.15858 29.15840 4.37413 1.000 11.34777 286 GLY A N 1
ATOM 2241 C CA . GLY A 1 286 ? 3.08488 29.03202 5.33426 1.000 12.94900 286 GLY A CA 1
ATOM 2242 C C . GLY A 1 286 ? 3.40547 29.75109 6.62524 1.000 11.25595 286 GLY A C 1
ATOM 2243 O O . GLY A 1 286 ? 4.53732 30.19204 6.87195 1.000 12.13025 286 GLY A O 1
ATOM 2244 N N . PRO A 1 287 ? 2.39217 29.87348 7.48804 1.000 10.97013 287 PRO A N 1
ATOM 2245 C CA . PRO A 1 287 ? 2.62266 30.45887 8.81244 1.000 11.20868 287 PRO A CA 1
ATOM 2246 C C . PRO A 1 287 ? 3.52727 29.56159 9.64692 1.000 11.75124 287 PRO A C 1
ATOM 2247 O O . PRO A 1 287 ? 3.67043 28.36296 9.39163 1.000 11.28968 287 PRO A O 1
ATOM 2251 N N . GLU A 1 288 ? 4.15382 30.16523 10.65624 1.000 10.67259 288 GLU A N 1
ATOM 2252 C CA . GLU A 1 288 ? 5.18000 29.47128 11.43960 1.000 12.35678 288 GLU A CA 1
ATOM 2253 C C . GLU A 1 288 ? 4.52377 28.52187 12.44011 1.000 10.35096 288 GLU A C 1
ATOM 2254 O O . GLU A 1 288 ? 4.23623 28.88108 13.58599 1.000 11.11876 288 GLU A O 1
ATOM 2260 N N . ALA A 1 289 ? 4.34163 27.26632 12.02138 1.000 10.52504 289 ALA A N 1
ATOM 2261 C CA . ALA A 1 289 ? 3.73745 26.28338 12.91467 1.000 10.15093 289 ALA A CA 1
ATOM 2262 C C . ALA A 1 289 ? 4.53258 26.13428 14.20383 1.000 9.47520 289 ALA A C 1
ATOM 2263 O O . ALA A 1 289 ? 3.94487 25.94372 15.27104 1.000 10.43292 289 ALA A O 1
ATOM 2265 N N . SER A 1 290 ? 5.86732 26.20401 14.14176 1.000 9.15191 290 SER A N 1
ATOM 2266 C CA . SER A 1 290 ? 6.63394 26.00831 15.36926 1.000 10.40443 290 SER A CA 1
ATOM 2267 C C . SER A 1 290 ? 6.29763 27.07520 16.40383 1.000 9.98702 290 SER A C 1
ATOM 2268 O O . SER A 1 290 ? 6.13077 26.76480 17.59354 1.000 10.46915 290 SER A O 1
ATOM 2271 N N . SER A 1 291 ? 6.18818 28.33459 15.96307 1.000 9.95740 291 SER A N 1
ATOM 2272 C CA . SER A 1 291 ? 5.87728 29.44347 16.85997 1.000 10.41160 291 SER A CA 1
ATOM 2273 C C . SER A 1 291 ? 4.44871 29.34658 17.36975 1.000 9.44729 291 SER A C 1
ATOM 2274 O O . SER A 1 291 ? 4.18875 29.52839 18.56822 1.000 10.55671 291 SER A O 1
ATOM 2277 N N . MET A 1 292 ? 3.50561 29.07037 16.46634 1.000 9.67726 292 MET A N 1
ATOM 2278 C CA . MET A 1 292 ? 2.10546 28.97258 16.86320 1.000 10.72768 292 MET A CA 1
ATOM 2279 C C . MET A 1 292 ? 1.84440 27.78427 17.77715 1.000 9.30143 292 MET A C 1
ATOM 2280 O O . MET A 1 292 ? 1.03126 27.87699 18.70546 1.000 11.34994 292 MET A O 1
ATOM 2285 N N . MET A 1 293 ? 2.48935 26.65749 17.51828 1.000 10.19842 293 MET A N 1
ATOM 2286 C CA . MET A 1 293 ? 2.33300 25.49408 18.37985 1.000 9.37893 293 MET A CA 1
ATOM 2287 C C . MET A 1 293 ? 2.89529 25.80064 19.76856 1.000 10.30514 293 MET A C 1
ATOM 2288 O O . MET A 1 293 ? 2.25417 25.50559 20.78191 1.000 9.67321 293 MET A O 1
ATOM 2293 N N . TRP A 1 294 ? 4.07610 26.43662 19.84008 1.000 9.21023 294 TRP A N 1
ATOM 2294 C CA . TRP A 1 294 ? 4.61561 26.81559 21.14632 1.000 9.57720 294 TRP A CA 1
ATOM 2295 C C . TRP A 1 294 ? 3.65801 27.73834 21.89729 1.000 9.65542 294 TRP A C 1
ATOM 2296 O O . TRP A 1 294 ? 3.40491 27.54636 23.09411 1.000 10.71623 294 TRP A O 1
ATOM 2307 N N A SER A 1 295 ? 3.11342 28.74740 21.21069 0.541 10.57745 295 SER A N 1
ATOM 2308 N N B SER A 1 295 ? 3.12236 28.74949 21.21219 0.459 10.59268 295 SER A N 1
ATOM 2309 C CA A SER A 1 295 ? 2.16607 29.64488 21.86482 0.541 10.70588 295 SER A CA 1
ATOM 2310 C CA B SER A 1 295 ? 2.17509 29.64235 21.86663 0.459 10.70749 295 SER A CA 1
ATOM 2311 C C A SER A 1 295 ? 0.96589 28.87486 22.39660 0.541 10.58631 295 SER A C 1
ATOM 2312 C C B SER A 1 295 ? 0.98292 28.86370 22.40577 0.459 10.59961 295 SER A C 1
ATOM 2313 O O A SER A 1 295 ? 0.49240 29.13081 23.51068 0.541 12.35135 295 SER A O 1
ATOM 2314 O O B SER A 1 295 ? 0.54910 29.08483 23.54406 0.459 12.23810 295 SER A O 1
ATOM 2319 N N . PHE A 1 296 ? 0.45869 27.92532 21.61193 1.000 9.89473 296 PHE A N 1
ATOM 2320 C CA . PHE A 1 296 ? -0.63371 27.08231 22.08165 1.000 10.29879 296 PHE A CA 1
ATOM 2321 C C . PHE A 1 296 ? -0.19815 26.26467 23.29488 1.000 10.20963 296 PHE A C 1
ATOM 2322 O O . PHE A 1 296 ? -0.91575 26.19087 24.29563 1.000 10.04720 296 PHE A O 1
ATOM 2330 N N . PHE A 1 297 ? 0.99868 25.67540 23.23924 1.000 10.41577 297 PHE A N 1
ATOM 2331 C CA . PHE A 1 297 ? 1.48059 24.86170 24.34972 1.000 9.97261 297 PHE A CA 1
ATOM 2332 C C . PHE A 1 297 ? 1.59911 25.67777 25.64043 1.000 10.80252 297 PHE A C 1
ATOM 2333 O O . PHE A 1 297 ? 1.16572 25.22066 26.70717 1.000 11.19820 297 PHE A O 1
ATOM 2341 N N A VAL A 1 298 ? 2.16511 26.89113 25.57950 0.406 11.00115 298 VAL A N 1
ATOM 2342 N N B VAL A 1 298 ? 2.16733 26.89080 25.53906 0.594 11.00170 298 VAL A N 1
ATOM 2343 C CA A VAL A 1 298 ? 2.30276 27.67039 26.81738 0.406 12.76870 298 VAL A CA 1
ATOM 2344 C CA B VAL A 1 298 ? 2.32375 27.80343 26.67431 0.594 13.20560 298 VAL A CA 1
ATOM 2345 C C A VAL A 1 298 ? 0.95562 27.99689 27.42061 0.406 11.65512 298 VAL A C 1
ATOM 2346 C C B VAL A 1 298 ? 0.99667 27.99981 27.37304 0.594 11.55567 298 VAL A C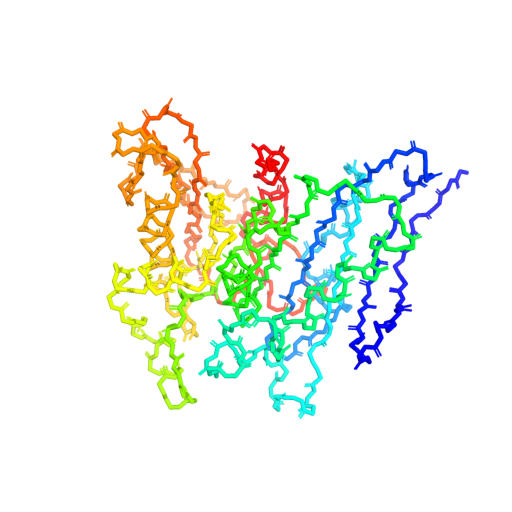 1
ATOM 2347 O O A VAL A 1 298 ? 0.83894 28.17603 28.64005 0.406 13.29308 298 VAL A O 1
ATOM 2348 O O B VAL A 1 298 ? 0.92233 28.06299 28.60884 0.594 13.40059 298 VAL A O 1
ATOM 2355 N N . ASN A 1 299 ? -0.06129 28.14423 26.59034 1.000 12.14939 299 ASN A N 1
ATOM 2356 C CA . ASN A 1 299 ? -1.37266 28.45941 27.09698 1.000 12.99870 299 ASN A CA 1
ATOM 2357 C C . ASN A 1 299 ? -2.12607 27.22148 27.54737 1.000 12.87410 299 ASN A C 1
ATOM 2358 O O . ASN A 1 299 ? -3.26063 27.35175 28.01603 1.000 14.52753 299 ASN A O 1
ATOM 2363 N N . HIS A 1 300 ? -1.53445 26.02701 27.44191 1.000 12.19103 300 HIS A N 1
ATOM 2364 C CA . HIS A 1 300 ? -2.22990 24.79200 27.81415 1.000 10.94151 300 HIS A CA 1
ATOM 2365 C C . HIS A 1 300 ? -1.33297 23.85901 28.63368 1.000 10.49318 300 HIS A C 1
ATOM 2366 O O . HIS A 1 300 ? -1.10662 22.70495 28.26262 1.000 11.08010 300 HIS A O 1
ATOM 2373 N N . PRO A 1 301 ? -0.84468 24.31239 29.78841 1.000 10.86970 301 PRO A N 1
ATOM 2374 C CA . PRO A 1 301 ? -0.19731 23.37981 30.72095 1.000 11.58525 301 PRO A CA 1
ATOM 2375 C C . PRO A 1 301 ? -1.22762 22.41583 31.29770 1.000 10.34792 301 PRO A C 1
ATOM 2376 O O . PRO A 1 301 ? -2.43774 22.63009 31.19284 1.000 12.72223 301 PRO A O 1
ATOM 2380 N N . LYS A 1 302 ? -0.74635 21.32953 31.89814 1.000 10.88858 302 LYS A N 1
ATOM 2381 C CA . LYS A 1 302 ? -1.67285 20.39151 32.56300 1.000 12.20960 302 LYS A CA 1
ATOM 2382 C C . LYS A 1 302 ? -2.45952 21.06856 33.67379 1.000 18.22289 302 LYS A C 1
ATOM 2383 O O . LYS A 1 302 ? -1.91812 21.93563 34.37012 1.000 15.57982 302 LYS A O 1
#

Sequence (302 aa):
GPAGQFIIRRDTAPDGRVYKLYIPSSGYNGSTPPLPLVVMLHGCTQNPDDFAAGTEMNVYAEQNNFLVAYPEQPSSANLNKKCWNWFDSNHQSRGRRGEPASIAGVVEDVKRNYSSVDSRRRVYAAGLSAGGAMSSVIMGATYPDVFAAIGVGSGLEYKAATSMTSAYMAMINNGGPDPVQQGNLAYQAMGSHARVVPVIVFHGTSDYTVYPPVNGHQVISQWAQTNDRAGDGVDNNHIDDQADVTMNNGSVPNGRTYTRYLYKDQNGNVVMEKIMVNGMGHAWSGGSTAGTYTDPAGPEASSMMWSSFFVVNHPK

Secondary structure (DSSP, 8-state):
----EEEEEE-TT--EEEEEE-TT--SSSPEEEEEEE--TT--HHHHHHHH-HHHHHHHHT-EEEEE---TTT-TT----TTSGGGSSTTSHHHHHHHHHHHHHHHHS-EEEEEEEEEEETHHHHHHHHHHHH-TTT-SEEEEES---TTS-SSHHHHHHHHHH--S-HHHHHHHHHHHHGGG-----EEEEEETT-SSS-THHHHHHHHHHHHHHHHHSSSSSSS-B-SS-SEEEEEE-TTS-EEEEEEEEBTTS-EEEEEEEETT--SSEEB--TTSSSEETTS--HHHHHHHHHHT---

Foldseek 3Di:
DFAWDWAWDAFPVRWIKIKIAARPFDQPAAAAEEEEEEAFQFFRVQVCQFLVLSVVCNVVPHMYMYTFQDCVNPVRRFQPLQAPQLLAAPGDPLVRSVRVVVVCVVPGRHDQLQYEYEYAESSLSSSQSNCLHPVSRHLAYEHELYAHRNLHHDPVSVQVCQQPNRPDLLVSLVVSLVRCPPNFAQHFYEYEYECAAPGRHCVRRLSNLQNSLNNNQVRYPDPPAFHWHSDFPDWDWAAQVVAWIWIKTFTATPVRDGRYIYIYTYPDYRAQEAGDPSHPRYDNRGPSCSVVVVVVSVVGGD

Radius of gyration: 17.47 Å; Cα contacts (8 Å, |Δi|>4): 834; chains: 1; bounding box: 50×41×41 Å

Solvent-accessible surface area: 11486 Å² total; per-residue (Å²): 119,108,69,27,90,60,60,145,58,62,5,110,97,46,32,27,3,34,1,23,30,2,25,37,49,106,40,92,75,70,7,19,0,0,0,0,0,2,2,32,82,3,47,3,75,25,2,9,40,1,1,55,0,21,77,37,0,64,132,69,48,0,0,0,0,1,0,46,0,48,55,109,46,19,166,73,57,13,0,12,14,26,44,60,101,34,0,26,63,57,143,35,6,0,32,10,0,8,23,0,1,97,12,0,62,148,94,50,32,22,26,66,141,88,0,0,0,0,0,2,14,2,0,0,2,0,0,0,2,0,0,0,0,18,0,51,22,0,0,0,0,0,0,2,0,1,2,3,1,45,4,5,82,52,105,110,40,3,113,98,4,39,84,93,10,14,65,87,26,81,93,7,0,33,52,0,60,119,27,0,48,109,57,38,47,40,0,12,0,0,1,3,0,0,57,41,2,168,62,3,84,24,56,0,0,75,20,0,2,28,0,0,5,39,0,0,39,107,10,11,119,43,144,97,69,45,68,15,74,54,117,44,81,49,80,82,129,13,80,34,115,168,33,73,67,34,19,66,56,22,7,70,24,103,90,42,89,39,10,0,13,19,0,10,0,63,34,0,28,26,10,3,2,0,12,27,119,76,8,72,105,26,22,58,33,0,6,70,0,2,40,39,0,18,56,6,0,63,113,25,50,85

B-factor: mean 14.57, std 6.89, range [7.39, 57.86]